Protein AF-A0A936EQ83-F1 (afdb_monomer_lite)

Sequence (218 aa):
MKHNQFFQFSLLLLFLVLSITVYSQKDSLPFTNTNFQVRLDTLKIQSIELGNIKKWYENSAMPWIASLIIAFLTVIINIIISRSTRKTSVRLVERQIESSIRTAGLQFNSTLNSNNRQEWINEVRHCTSELATQCQLLNGEFQEEIQSRENKMVLYEKVIFNRNKLLLLLNASIETHNNFLKSISALVMILDIHLLNSQNRIRDFDNIAFFRKIRRSY

pLDDT: mean 75.07, std 17.52, range [40.03, 96.88]

Radius of gyration: 46.19 Å; chains: 1; bounding box: 76×66×130 Å

Foldseek 3Di:
DVVVVVVVVVVVVVVVVVVVVVVVPPPDDDDDDDPPPDDDDDDDDDDDDDDDDPPPPPPPPPVVVVVVVVVVVVVVVVVVVSVVVVVVVVVVVVVVVVVVVVVVVVVVVVVVVVVVVVVLVVLLVVLVVLLVVLLVVLVVVLPDDDDDPVSNVVSLVSNVVSLVVLVVSADCVDPVSVVVNVVSVVSNVVSVVSVVVVVVVVPPDDPVVVVVVVVVVD

Secondary structure (DSSP, 8-state):
-HHHHHHHHHHHHHHHHHHHHHHHHTT----------------------------TTSSS--HHHHHHHHHHHHHHHHHHHHHHHHHHHHHHHHHHHHHHHHHHHHHHHHHHHHHHHHHHHHHHHHHHHHHHHHHHHHHHHHH-SS--HHHHHHHHHHHHHHHHHHHHHS-TTSHHHHHHHHHHHHHHHHHHHHHHHHHHTTTTS-HHHHHHHHTT--

Structure (mmCIF, N/CA/C/O backbone):
data_AF-A0A936EQ83-F1
#
_entry.id   AF-A0A936EQ83-F1
#
loop_
_atom_site.group_PDB
_atom_site.id
_atom_site.type_symbol
_atom_site.label_atom_id
_atom_site.label_alt_id
_atom_site.label_comp_id
_atom_site.label_asym_id
_atom_site.label_entity_id
_atom_site.label_seq_id
_atom_site.pdbx_PDB_ins_code
_atom_site.Cartn_x
_atom_site.Cartn_y
_atom_site.Cartn_z
_atom_site.occupancy
_atom_site.B_iso_or_equiv
_atom_site.auth_seq_id
_atom_site.auth_comp_id
_atom_site.auth_asym_id
_atom_site.auth_atom_id
_atom_site.pdbx_PDB_model_num
ATOM 1 N N . MET A 1 1 ? 26.293 5.968 -86.775 1.00 52.97 1 MET A N 1
ATOM 2 C CA . MET A 1 1 ? 25.435 5.038 -85.996 1.00 52.97 1 MET A CA 1
ATOM 3 C C . MET A 1 1 ? 25.921 4.756 -84.568 1.00 52.97 1 MET A C 1
ATOM 5 O O . MET A 1 1 ? 25.070 4.689 -83.694 1.00 52.97 1 MET A O 1
ATOM 9 N N . LYS A 1 2 ? 27.231 4.653 -84.273 1.00 54.59 2 LYS A N 1
ATOM 10 C CA . LYS A 1 2 ? 27.730 4.348 -82.908 1.00 54.59 2 LYS A CA 1
ATOM 11 C C . LYS A 1 2 ? 27.371 5.388 -81.822 1.00 54.59 2 LYS A C 1
ATOM 13 O O . LYS A 1 2 ? 27.150 5.011 -80.679 1.00 54.59 2 LYS A O 1
ATOM 18 N N . HIS A 1 3 ? 27.229 6.672 -82.172 1.00 58.91 3 HIS A N 1
ATOM 19 C CA . HIS A 1 3 ? 26.865 7.716 -81.198 1.00 58.91 3 HIS A CA 1
ATOM 20 C C . HIS A 1 3 ? 25.443 7.587 -80.629 1.00 58.91 3 HIS A C 1
ATOM 22 O O . HIS A 1 3 ? 25.227 7.922 -79.467 1.00 58.91 3 HIS A O 1
ATOM 28 N N . ASN A 1 4 ? 24.490 7.056 -81.403 1.00 65.81 4 ASN A N 1
ATOM 29 C CA . ASN A 1 4 ? 23.098 6.958 -80.956 1.00 65.81 4 ASN A CA 1
ATOM 30 C C . ASN A 1 4 ? 22.911 5.852 -79.903 1.00 65.81 4 ASN A C 1
ATOM 32 O O . ASN A 1 4 ? 22.134 6.006 -78.966 1.00 65.81 4 ASN A O 1
ATOM 36 N N . GLN A 1 5 ? 23.686 4.768 -80.011 1.00 70.56 5 GLN A N 1
ATOM 37 C CA . GLN A 1 5 ? 23.681 3.680 -79.029 1.00 70.56 5 GLN A CA 1
ATOM 38 C C . GLN A 1 5 ? 24.275 4.122 -77.686 1.00 70.56 5 GLN A C 1
ATOM 40 O O . GLN A 1 5 ? 23.745 3.767 -76.637 1.00 70.56 5 GLN A O 1
ATOM 45 N N . PHE A 1 6 ? 25.327 4.948 -77.704 1.00 75.88 6 PHE A N 1
ATOM 46 C CA . PHE A 1 6 ? 25.922 5.476 -76.473 1.00 75.88 6 PHE A CA 1
ATOM 47 C C . PHE A 1 6 ? 24.964 6.422 -75.733 1.00 75.88 6 PHE A C 1
ATOM 49 O O . PHE A 1 6 ? 24.828 6.338 -74.513 1.00 75.88 6 PHE A O 1
ATOM 56 N N . PHE A 1 7 ? 24.241 7.272 -76.471 1.00 78.12 7 PHE A N 1
ATOM 57 C CA . PHE A 1 7 ? 23.241 8.166 -75.887 1.00 78.12 7 PHE A CA 1
ATOM 58 C C . PHE A 1 7 ? 22.096 7.385 -75.229 1.00 78.12 7 PHE A C 1
ATOM 60 O O . PHE A 1 7 ? 21.781 7.632 -74.065 1.00 78.12 7 PHE A O 1
ATOM 67 N N . GLN A 1 8 ? 21.545 6.380 -75.920 1.00 80.81 8 GLN A N 1
ATOM 68 C CA . GLN A 1 8 ? 20.493 5.519 -75.368 1.00 80.81 8 GLN A CA 1
ATOM 69 C C . GLN A 1 8 ? 20.946 4.778 -74.102 1.00 80.81 8 GLN A C 1
ATOM 71 O O . GLN A 1 8 ? 20.195 4.716 -73.130 1.00 80.81 8 GLN A O 1
ATOM 76 N N . PHE A 1 9 ? 22.186 4.281 -74.074 1.00 82.12 9 PHE A N 1
ATOM 77 C CA . PHE A 1 9 ? 22.723 3.593 -72.899 1.00 82.12 9 PHE A CA 1
ATOM 78 C C . PHE A 1 9 ? 22.913 4.543 -71.707 1.00 82.12 9 PHE A C 1
ATOM 80 O O . PHE A 1 9 ? 22.567 4.196 -70.579 1.00 82.12 9 PHE A O 1
ATOM 87 N N . SER A 1 10 ? 23.399 5.765 -71.952 1.00 77.69 10 SER A N 1
ATOM 88 C CA . SER A 1 10 ? 23.565 6.786 -70.907 1.00 77.69 10 SER A CA 1
ATOM 89 C C . SER A 1 10 ? 22.231 7.230 -70.301 1.00 77.69 10 SER A C 1
ATOM 91 O O . SER A 1 10 ? 22.129 7.398 -69.086 1.00 77.69 10 SER A O 1
ATOM 93 N N . LEU A 1 11 ? 21.188 7.343 -71.130 1.00 85.56 11 LEU A N 1
ATOM 94 C CA . LEU A 1 11 ? 19.852 7.745 -70.700 1.00 85.56 11 LEU A CA 1
ATOM 95 C C . LEU A 1 11 ? 19.191 6.655 -69.848 1.00 85.56 11 LEU A C 1
ATOM 97 O O . LEU A 1 11 ? 18.577 6.959 -68.828 1.00 85.56 11 LEU A O 1
ATOM 101 N N . LEU A 1 12 ? 19.385 5.385 -70.216 1.00 87.00 12 LEU A N 1
ATOM 102 C CA . LEU A 1 12 ? 18.894 4.238 -69.452 1.00 87.00 12 LEU A CA 1
ATOM 103 C C . LEU A 1 12 ? 19.599 4.135 -68.091 1.00 87.00 12 LEU A C 1
ATOM 105 O O . LEU A 1 12 ? 18.944 3.939 -67.069 1.00 87.00 12 LEU A O 1
ATOM 109 N N . LEU A 1 13 ? 20.917 4.352 -68.056 1.00 83.31 13 LEU A N 1
ATOM 110 C CA . LEU A 1 13 ? 21.698 4.340 -66.817 1.00 83.31 13 LEU A CA 1
ATOM 111 C C . LEU A 1 13 ? 21.284 5.489 -65.884 1.00 83.31 13 LEU A C 1
ATOM 113 O O . LEU A 1 13 ? 21.110 5.275 -64.685 1.00 83.31 13 LEU A O 1
ATOM 117 N N . LEU A 1 14 ? 21.027 6.679 -66.431 1.00 82.62 14 LEU A N 1
ATOM 118 C CA . LEU A 1 14 ? 20.514 7.820 -65.670 1.00 82.62 14 LEU A CA 1
ATOM 119 C C . LEU A 1 14 ? 19.110 7.544 -65.107 1.00 82.62 14 LEU A C 1
ATOM 121 O O . LEU A 1 14 ? 18.844 7.859 -63.947 1.00 82.62 14 LEU A O 1
ATOM 125 N N . PHE A 1 15 ? 18.240 6.886 -65.878 1.00 85.25 15 PHE A N 1
ATOM 126 C CA . PHE A 1 15 ? 16.907 6.489 -65.419 1.00 85.25 15 PHE A CA 1
ATOM 127 C C . PHE A 1 15 ? 16.970 5.450 -64.292 1.00 85.25 15 PHE A C 1
ATOM 129 O O . PHE A 1 15 ? 16.209 5.530 -63.326 1.00 85.25 15 PHE A O 1
ATOM 136 N N . LEU A 1 16 ? 17.909 4.507 -64.380 1.00 82.12 16 LEU A N 1
ATOM 137 C CA . LEU A 1 16 ? 18.130 3.467 -63.376 1.00 82.12 16 LEU A CA 1
ATOM 138 C C . LEU A 1 16 ? 18.681 4.061 -62.069 1.00 82.12 16 LEU A C 1
ATOM 140 O O . LEU A 1 16 ? 18.209 3.726 -60.985 1.00 82.12 16 LEU A O 1
ATOM 144 N N . VAL A 1 17 ? 19.610 5.017 -62.158 1.00 79.44 17 VAL A N 1
ATOM 145 C CA . VAL A 1 17 ? 20.115 5.747 -60.983 1.00 79.44 17 VAL A CA 1
ATOM 146 C C . VAL A 1 17 ? 19.006 6.585 -60.341 1.00 79.44 17 VAL A C 1
ATOM 148 O O . VAL A 1 17 ? 18.829 6.522 -59.124 1.00 79.44 17 VAL A O 1
ATOM 151 N N . LEU A 1 18 ? 18.206 7.306 -61.137 1.00 75.31 18 LEU A N 1
ATOM 152 C CA . LEU A 1 18 ? 17.072 8.085 -60.628 1.00 75.31 18 LEU A CA 1
ATOM 153 C C . LEU A 1 18 ? 16.054 7.201 -59.903 1.00 75.31 18 LEU A C 1
ATOM 155 O O . LEU A 1 18 ? 15.639 7.531 -58.792 1.00 75.31 18 LEU A O 1
ATOM 159 N N . SER A 1 19 ? 15.697 6.051 -60.473 1.00 73.25 19 SER A N 1
ATOM 160 C CA . SER A 1 19 ? 14.722 5.145 -59.854 1.00 73.25 19 SER A CA 1
ATOM 161 C C . SER A 1 19 ? 15.235 4.524 -58.548 1.00 73.25 19 SER A C 1
ATOM 163 O O . SER A 1 19 ? 14.467 4.445 -57.589 1.00 73.25 19 SER A O 1
ATOM 165 N N . ILE A 1 20 ? 16.532 4.205 -58.435 1.00 73.06 20 ILE A N 1
ATOM 166 C CA . ILE A 1 20 ? 17.140 3.778 -57.159 1.00 73.06 20 ILE A CA 1
ATOM 167 C C . ILE A 1 20 ? 17.095 4.907 -56.116 1.00 73.06 20 ILE A C 1
ATOM 169 O O . ILE A 1 20 ? 16.760 4.658 -54.956 1.00 73.06 20 ILE A O 1
ATOM 173 N N . THR A 1 21 ? 17.384 6.156 -56.504 1.00 69.19 21 THR A N 1
ATOM 174 C CA . THR A 1 21 ? 17.352 7.292 -55.561 1.00 69.19 21 THR A CA 1
ATOM 175 C C . THR A 1 21 ? 15.943 7.626 -55.069 1.00 69.19 21 THR A C 1
ATOM 177 O O . THR A 1 21 ? 15.768 7.864 -53.875 1.00 69.19 21 THR A O 1
ATOM 180 N N . VAL A 1 22 ? 14.930 7.568 -55.942 1.00 67.81 22 VAL A N 1
ATOM 181 C CA . VAL A 1 22 ? 13.522 7.799 -55.569 1.00 67.81 22 VAL A CA 1
ATOM 182 C C . VAL A 1 22 ? 13.015 6.690 -54.649 1.00 67.81 22 VAL A C 1
ATOM 184 O O . VAL A 1 22 ? 12.358 6.974 -53.649 1.00 67.81 22 VAL A O 1
ATOM 187 N N . TYR A 1 23 ? 13.370 5.430 -54.923 1.00 64.00 23 TYR A N 1
ATOM 188 C CA . TYR A 1 23 ? 13.003 4.317 -54.044 1.00 64.00 23 TYR A CA 1
ATOM 189 C C . TYR A 1 23 ? 13.652 4.449 -52.657 1.00 64.00 23 TYR A C 1
ATOM 191 O O . TYR A 1 23 ? 13.019 4.159 -51.647 1.00 64.00 23 TYR A O 1
ATOM 199 N N . SER A 1 24 ? 14.881 4.973 -52.589 1.00 56.06 24 SER A N 1
ATOM 200 C CA . SER A 1 24 ? 15.587 5.196 -51.323 1.00 56.06 24 SER A CA 1
ATOM 201 C C . SER A 1 24 ? 15.056 6.380 -50.499 1.00 56.06 24 SER A C 1
ATOM 203 O O . SER A 1 24 ? 15.363 6.452 -49.311 1.00 56.06 24 SER A O 1
ATOM 205 N N . GLN A 1 25 ? 14.288 7.305 -51.089 1.00 54.94 25 GLN A N 1
ATOM 206 C CA . GLN A 1 25 ? 13.680 8.442 -50.378 1.00 54.94 25 GLN A CA 1
ATOM 207 C C . GLN A 1 25 ? 12.292 8.136 -49.800 1.00 54.94 25 GLN A C 1
ATOM 209 O O . GLN A 1 25 ? 11.809 8.885 -48.955 1.00 54.94 25 GLN A O 1
ATOM 214 N N . LYS A 1 26 ? 11.650 7.031 -50.199 1.00 50.53 26 LYS A N 1
ATOM 215 C CA . LYS A 1 26 ? 10.291 6.690 -49.747 1.00 50.53 26 LYS A CA 1
ATOM 216 C C . LYS A 1 26 ? 10.205 6.314 -48.254 1.00 50.53 26 LYS A C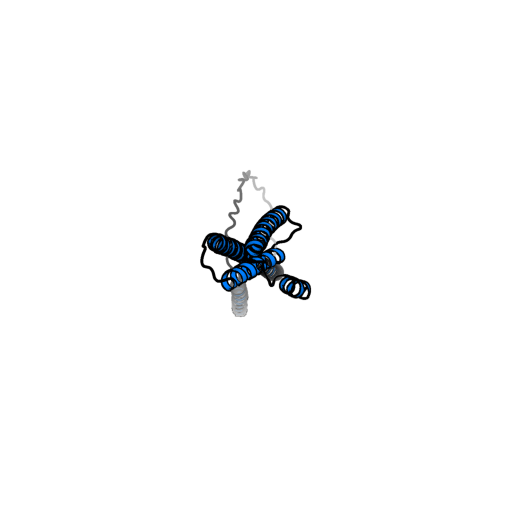 1
ATOM 218 O O . LYS A 1 26 ? 9.112 6.321 -47.700 1.00 50.53 26 LYS A O 1
ATOM 223 N N . ASP A 1 27 ? 11.346 6.081 -47.600 1.00 48.09 27 ASP A N 1
ATOM 224 C CA . ASP A 1 27 ? 11.432 5.684 -46.186 1.00 48.09 27 ASP A CA 1
ATOM 225 C C . ASP A 1 27 ? 11.760 6.836 -45.210 1.00 48.09 27 ASP A C 1
ATOM 227 O O . ASP A 1 27 ? 11.952 6.598 -44.014 1.00 48.09 27 ASP A O 1
ATOM 231 N N . SER A 1 28 ? 11.820 8.100 -45.654 1.00 47.66 28 SER A N 1
ATOM 232 C CA . SER A 1 28 ? 11.957 9.223 -44.714 1.00 47.66 28 SER A CA 1
ATOM 233 C C . SER A 1 28 ? 10.601 9.605 -44.106 1.00 47.66 28 SER A C 1
ATOM 235 O O . SER A 1 28 ? 9.784 10.274 -44.737 1.00 47.66 28 SER A O 1
ATOM 237 N N . LEU A 1 29 ? 10.389 9.172 -42.862 1.00 49.78 29 LEU A N 1
ATOM 238 C CA . LEU A 1 29 ? 9.328 9.610 -41.946 1.00 49.78 29 LEU A CA 1
ATOM 239 C C . LEU A 1 29 ? 9.329 11.145 -41.729 1.00 49.78 29 LEU A C 1
ATOM 241 O O . LEU A 1 29 ? 10.345 11.797 -41.983 1.00 49.78 29 LEU A O 1
ATOM 245 N N . PRO A 1 30 ? 8.198 11.738 -41.286 1.00 49.19 30 PRO A N 1
ATOM 246 C CA . PRO A 1 30 ? 7.908 13.158 -41.466 1.00 49.19 30 PRO A CA 1
ATOM 247 C C . PRO A 1 30 ? 8.876 14.075 -40.716 1.00 49.19 30 PRO A C 1
ATOM 249 O O . PRO A 1 30 ? 9.191 13.877 -39.543 1.00 49.19 30 PRO A O 1
ATOM 252 N N . PHE A 1 31 ? 9.294 15.122 -41.422 1.00 41.56 31 PHE A N 1
ATOM 253 C CA . PHE A 1 31 ? 10.077 16.235 -40.908 1.00 41.56 31 PHE A CA 1
ATOM 254 C C . PHE A 1 31 ? 9.250 16.990 -39.855 1.00 41.56 31 PHE A C 1
ATOM 256 O O . PHE A 1 31 ? 8.225 17.596 -40.170 1.00 41.56 31 PHE A O 1
ATOM 263 N N . THR A 1 32 ? 9.670 16.953 -38.593 1.00 44.44 32 THR A N 1
ATOM 264 C CA . THR A 1 32 ? 9.166 17.870 -37.570 1.00 44.44 32 THR A CA 1
ATOM 265 C C . THR A 1 32 ? 9.740 19.258 -37.844 1.00 44.44 32 THR A C 1
ATOM 267 O O . THR A 1 32 ? 10.953 19.450 -37.833 1.00 44.44 32 THR A O 1
ATOM 270 N N . ASN A 1 33 ? 8.855 20.223 -38.111 1.00 46.47 33 ASN A N 1
ATOM 271 C CA . ASN A 1 33 ? 9.183 21.637 -38.284 1.00 46.47 33 ASN A CA 1
ATOM 272 C C . ASN A 1 33 ? 9.941 22.170 -37.061 1.00 46.47 33 ASN A C 1
ATOM 274 O O . ASN A 1 33 ? 9.338 22.562 -36.062 1.00 46.47 33 ASN A O 1
ATOM 278 N N . THR A 1 34 ? 11.264 22.238 -37.150 1.00 44.59 34 THR A N 1
ATOM 279 C CA . THR A 1 34 ? 12.050 23.161 -36.342 1.00 44.59 34 THR A CA 1
ATOM 280 C C . THR A 1 34 ? 12.244 24.423 -37.170 1.00 44.59 34 THR A C 1
ATOM 282 O O . THR A 1 34 ? 12.890 24.424 -38.216 1.00 44.59 34 THR A O 1
ATOM 285 N N . ASN A 1 35 ? 11.615 25.509 -36.720 1.00 43.38 35 ASN A N 1
ATOM 286 C CA . ASN A 1 35 ? 11.804 26.846 -37.267 1.00 43.38 35 ASN A CA 1
ATOM 287 C C . ASN A 1 35 ? 13.273 27.254 -37.094 1.00 43.38 35 ASN A C 1
ATOM 289 O O . ASN A 1 35 ? 13.660 27.805 -36.065 1.00 43.38 35 ASN A O 1
ATOM 293 N N . PHE A 1 36 ? 14.100 26.969 -38.096 1.00 41.72 36 PHE A N 1
ATOM 294 C CA . PHE A 1 36 ? 15.462 27.474 -38.183 1.00 41.72 36 PHE A CA 1
ATOM 295 C C . PHE A 1 36 ? 15.407 28.861 -38.833 1.00 41.72 36 PHE A C 1
ATOM 297 O O . PHE A 1 36 ? 15.396 28.998 -40.055 1.00 41.72 36 PHE A O 1
ATOM 304 N N . GLN A 1 37 ? 15.307 29.908 -38.010 1.00 40.78 37 GLN A N 1
ATOM 305 C CA . GLN A 1 37 ? 15.485 31.285 -38.470 1.00 40.78 37 GLN A CA 1
ATOM 306 C C . GLN A 1 37 ? 16.966 31.512 -38.794 1.00 40.78 37 GLN A C 1
ATOM 308 O O . GLN A 1 37 ? 17.771 31.837 -37.924 1.00 40.78 37 GLN A O 1
ATOM 313 N N . VAL A 1 38 ? 17.328 31.337 -40.066 1.00 43.06 38 VAL A N 1
ATOM 314 C CA . VAL A 1 38 ? 18.609 31.811 -40.600 1.00 43.06 38 VAL A CA 1
ATOM 315 C C . VAL A 1 38 ? 18.548 33.332 -40.674 1.00 43.06 38 VAL A C 1
ATOM 317 O O . VAL A 1 38 ? 17.810 33.899 -41.478 1.00 43.06 38 VAL A O 1
ATOM 320 N N . ARG A 1 39 ? 19.333 34.005 -39.834 1.00 42.41 39 ARG A N 1
ATOM 321 C CA . ARG A 1 39 ? 19.596 35.440 -39.952 1.00 42.41 39 ARG A CA 1
ATOM 322 C C . ARG A 1 39 ? 20.498 35.651 -41.174 1.00 42.41 39 ARG A C 1
ATOM 324 O O . ARG A 1 39 ? 21.684 35.341 -41.132 1.00 42.41 39 ARG A O 1
ATOM 331 N N . LEU A 1 40 ? 19.917 36.104 -42.282 1.00 42.41 40 LEU A N 1
ATOM 332 C CA . LEU A 1 40 ? 20.653 36.519 -43.477 1.00 42.41 40 LEU A CA 1
ATOM 333 C C . LEU A 1 40 ? 21.255 37.907 -43.231 1.00 42.41 40 LEU A C 1
ATOM 335 O O . LEU A 1 40 ? 20.600 38.920 -43.469 1.00 42.41 40 LEU A O 1
ATOM 339 N N . ASP A 1 41 ? 22.499 37.952 -42.759 1.00 40.03 41 ASP A N 1
ATOM 340 C CA . ASP A 1 41 ? 23.300 39.172 -42.838 1.00 40.03 41 ASP A CA 1
ATOM 341 C C . ASP A 1 41 ? 23.709 39.388 -44.302 1.00 40.03 41 ASP A C 1
ATOM 343 O O . ASP A 1 41 ? 24.459 38.617 -44.904 1.00 40.03 41 ASP A O 1
ATOM 347 N N . THR A 1 42 ? 23.160 40.437 -44.907 1.00 48.38 42 THR A N 1
ATOM 348 C CA . THR A 1 42 ? 23.449 40.856 -46.278 1.00 48.38 42 THR A CA 1
ATOM 349 C C . THR A 1 42 ? 24.880 41.390 -46.380 1.00 48.38 42 THR A C 1
ATOM 351 O O . THR A 1 42 ? 25.147 42.545 -46.043 1.00 48.38 42 THR A O 1
ATOM 354 N N . LEU A 1 43 ? 25.800 40.563 -46.879 1.00 42.84 43 LEU A N 1
ATOM 355 C CA . LEU A 1 43 ? 27.117 40.994 -47.352 1.00 42.84 43 LEU A CA 1
ATOM 356 C C . LEU A 1 43 ? 26.950 41.940 -48.555 1.00 42.84 43 LEU A C 1
ATOM 358 O O . LEU A 1 43 ? 26.508 41.530 -49.628 1.00 42.84 43 LEU A O 1
ATOM 362 N N . LYS A 1 44 ? 27.319 43.215 -48.381 1.00 42.25 44 LYS A N 1
ATOM 363 C CA . LYS A 1 44 ? 27.487 44.169 -49.487 1.00 42.25 44 LYS A CA 1
ATOM 364 C C . LYS A 1 44 ? 28.694 43.748 -50.328 1.00 42.25 44 LYS A C 1
ATOM 366 O O . LYS A 1 44 ? 29.828 43.827 -49.867 1.00 42.25 44 LYS A O 1
ATOM 371 N N . ILE A 1 45 ? 28.442 43.324 -51.562 1.00 44.16 45 ILE A N 1
ATOM 372 C CA . ILE A 1 45 ? 29.477 43.022 -52.553 1.00 44.16 45 ILE A CA 1
ATOM 373 C C . ILE A 1 45 ? 29.959 44.349 -53.157 1.00 44.16 45 ILE A C 1
ATOM 375 O O . ILE A 1 45 ? 29.193 45.052 -53.812 1.00 44.16 45 ILE A O 1
ATOM 379 N N . GLN A 1 46 ? 31.224 44.697 -52.917 1.00 43.38 46 GLN A N 1
ATOM 380 C CA . GLN A 1 46 ? 31.940 45.733 -53.663 1.00 43.38 46 GLN A CA 1
ATOM 381 C C . GLN A 1 46 ? 32.261 45.188 -55.062 1.00 43.38 46 GLN A C 1
ATOM 383 O O . GLN A 1 46 ? 32.818 44.099 -55.195 1.00 43.38 46 GLN A O 1
ATOM 388 N N . SER A 1 47 ? 31.898 45.931 -56.106 1.00 44.09 47 SER A N 1
ATOM 389 C CA . SER A 1 47 ? 32.225 45.600 -57.493 1.00 44.09 47 SER A CA 1
ATOM 390 C C . SER A 1 47 ? 33.726 45.779 -57.732 1.00 44.09 47 SER A C 1
ATOM 392 O O . SER A 1 47 ? 34.208 46.903 -57.847 1.00 44.09 47 SER A O 1
ATOM 394 N N . ILE A 1 48 ? 34.459 44.671 -57.789 1.00 46.28 48 ILE A N 1
ATOM 395 C CA . ILE A 1 48 ? 35.854 44.639 -58.233 1.00 46.28 48 ILE A CA 1
ATOM 396 C C . ILE A 1 48 ? 35.842 44.578 -59.765 1.00 46.28 48 ILE A C 1
ATOM 398 O O . ILE A 1 48 ? 35.231 43.680 -60.344 1.00 46.28 48 ILE A O 1
ATOM 402 N N . GLU A 1 49 ? 36.493 45.539 -60.419 1.00 51.59 49 GLU A N 1
ATOM 403 C CA . GLU A 1 49 ? 36.695 45.550 -61.869 1.00 51.59 49 GLU A CA 1
ATOM 404 C C . GLU A 1 49 ? 37.525 44.328 -62.297 1.00 51.59 49 GLU A C 1
ATOM 406 O O . GLU A 1 49 ? 38.655 44.125 -61.846 1.00 51.59 49 GLU A O 1
ATOM 411 N N . LEU A 1 50 ? 36.955 43.483 -63.163 1.00 50.59 50 LEU A N 1
ATOM 412 C CA . LEU A 1 50 ? 37.650 42.331 -63.732 1.00 50.59 50 LEU A CA 1
ATOM 413 C C . LEU A 1 50 ? 38.666 42.800 -64.783 1.00 50.59 50 LEU A C 1
ATOM 415 O O . LEU A 1 50 ? 38.338 42.956 -65.959 1.00 50.59 50 LEU A O 1
ATOM 419 N N . GLY A 1 51 ? 39.929 42.939 -64.381 1.00 49.06 51 GLY A N 1
ATOM 420 C CA . GLY A 1 51 ? 41.046 42.765 -65.309 1.00 49.06 51 GLY A CA 1
ATOM 421 C C . GLY A 1 51 ? 41.012 41.345 -65.887 1.00 49.06 51 GLY A C 1
ATOM 422 O O . GLY A 1 51 ? 40.664 40.410 -65.174 1.00 49.06 51 GLY A O 1
ATOM 423 N N . ASN A 1 52 ? 41.326 41.185 -67.176 1.00 53.66 52 ASN A N 1
ATOM 424 C CA . ASN A 1 52 ? 41.270 39.926 -67.934 1.00 53.66 52 ASN A CA 1
ATOM 425 C C . ASN A 1 52 ? 41.956 38.741 -67.218 1.00 53.66 52 ASN A C 1
ATOM 427 O O . ASN A 1 52 ? 43.131 38.446 -67.443 1.00 53.66 52 ASN A O 1
ATOM 431 N N . ILE A 1 53 ? 41.204 38.010 -66.392 1.00 55.78 53 ILE A N 1
ATOM 432 C CA . ILE A 1 53 ? 41.622 36.720 -65.849 1.00 55.78 53 ILE A CA 1
ATOM 433 C C . ILE A 1 53 ? 41.380 35.694 -66.951 1.00 55.78 53 ILE A C 1
ATOM 435 O O . ILE A 1 53 ? 40.237 35.373 -67.285 1.00 55.78 53 ILE A O 1
ATOM 439 N N . LYS A 1 54 ? 42.473 35.191 -67.526 1.00 54.22 54 LYS A N 1
ATOM 440 C CA . LYS A 1 54 ? 42.467 34.083 -68.482 1.00 54.22 54 LYS A CA 1
ATOM 441 C C . LYS A 1 54 ? 41.673 32.921 -67.879 1.00 54.22 54 LYS A C 1
ATOM 443 O O . LYS A 1 54 ? 42.067 32.336 -66.870 1.00 54.22 54 LYS A O 1
ATOM 448 N N . LYS A 1 55 ? 40.514 32.639 -68.470 1.00 55.56 55 LYS A N 1
ATOM 449 C CA . LYS A 1 55 ? 39.552 31.642 -68.004 1.00 55.56 55 LYS A CA 1
ATOM 450 C C . LYS A 1 55 ? 40.204 30.260 -68.059 1.00 55.56 55 LYS A C 1
ATOM 452 O O . LYS A 1 55 ? 40.462 29.733 -69.134 1.00 55.56 55 LYS A O 1
ATOM 457 N N . TRP A 1 56 ? 40.464 29.661 -66.896 1.00 53.00 56 TRP A N 1
ATOM 458 C CA . TRP A 1 56 ? 41.129 28.352 -66.759 1.00 53.00 56 TRP A CA 1
ATOM 459 C C . TRP A 1 56 ? 40.430 27.201 -67.519 1.00 53.00 56 TRP A C 1
ATOM 461 O O . TRP A 1 56 ? 41.033 26.163 -67.764 1.00 53.00 56 TRP A O 1
ATOM 471 N N . TYR A 1 57 ? 39.186 27.397 -67.960 1.00 58.41 57 TYR A N 1
ATOM 472 C CA . TYR A 1 57 ? 38.408 26.421 -68.722 1.00 58.41 57 TYR A CA 1
ATOM 473 C C . TYR A 1 57 ? 38.597 26.469 -70.251 1.00 58.41 57 TYR A C 1
ATOM 475 O O . TYR A 1 57 ? 38.058 25.603 -70.935 1.00 58.41 57 TYR A O 1
ATOM 483 N N . GLU A 1 58 ? 39.343 27.431 -70.812 1.00 54.22 58 GLU A N 1
ATOM 484 C CA . GLU A 1 58 ? 39.533 27.541 -72.275 1.00 54.22 58 GLU A CA 1
ATOM 485 C C . GLU A 1 58 ? 40.549 26.546 -72.865 1.00 54.22 58 GLU A C 1
ATOM 487 O O . GLU A 1 58 ? 40.543 26.322 -74.071 1.00 54.22 58 GLU A O 1
ATOM 492 N N . ASN A 1 59 ? 41.369 25.880 -72.043 1.00 55.84 59 ASN A N 1
ATOM 493 C CA . ASN A 1 59 ? 42.341 24.890 -72.513 1.00 55.84 59 ASN A CA 1
ATOM 494 C C . ASN A 1 59 ? 41.994 23.483 -72.004 1.00 55.84 59 ASN A C 1
ATOM 496 O O . ASN A 1 59 ? 42.368 23.109 -70.898 1.00 55.84 59 ASN A O 1
ATOM 500 N N . SER A 1 60 ? 41.295 22.704 -72.835 1.00 58.19 60 SER A N 1
ATOM 501 C CA . SER A 1 60 ? 41.238 21.226 -72.845 1.00 58.19 60 SER A CA 1
ATOM 502 C C . SER A 1 60 ? 41.072 20.473 -71.512 1.00 58.19 60 SER A C 1
ATOM 504 O O . SER A 1 60 ? 41.450 19.307 -71.418 1.00 58.19 60 SER A O 1
ATOM 506 N N . ALA A 1 61 ? 40.452 21.068 -70.495 1.00 60.25 61 ALA A N 1
ATOM 507 C CA . ALA A 1 61 ? 39.977 20.341 -69.324 1.00 60.25 61 ALA A CA 1
ATOM 508 C C . ALA A 1 61 ? 38.495 20.021 -69.534 1.00 60.25 61 ALA A C 1
ATOM 510 O O . ALA A 1 61 ? 37.641 20.885 -69.377 1.00 60.25 61 ALA A O 1
ATOM 511 N N . MET A 1 62 ? 38.198 18.789 -69.951 1.00 70.69 62 MET A N 1
ATOM 512 C CA . MET A 1 62 ? 36.844 18.285 -70.204 1.00 70.69 62 MET A CA 1
ATOM 513 C C . MET A 1 62 ? 35.932 18.473 -68.965 1.00 70.69 62 MET A C 1
ATOM 515 O O . MET A 1 62 ? 35.981 17.651 -68.046 1.00 70.69 62 MET A O 1
ATOM 519 N N . PRO A 1 63 ? 35.064 19.507 -68.916 1.00 73.00 63 PRO A N 1
ATOM 520 C CA . PRO A 1 63 ? 34.327 19.881 -67.700 1.00 73.00 63 PRO A CA 1
ATOM 521 C C . PRO A 1 63 ? 33.300 18.818 -67.294 1.00 73.00 63 PRO A C 1
ATOM 523 O O . PRO A 1 63 ? 32.968 18.655 -66.120 1.00 73.00 63 PRO A O 1
ATOM 526 N N . TRP A 1 64 ? 32.837 18.045 -68.278 1.00 79.62 64 TRP A N 1
ATOM 527 C CA . TRP A 1 64 ? 31.923 16.929 -68.083 1.00 79.62 64 TRP A CA 1
ATOM 528 C C . TRP A 1 64 ? 32.534 15.821 -67.207 1.00 79.62 64 TRP A C 1
ATOM 530 O O . TRP A 1 64 ? 31.818 15.220 -66.407 1.00 79.62 64 TRP A O 1
ATOM 540 N N . ILE A 1 65 ? 33.857 15.605 -67.261 1.00 80.94 65 ILE A N 1
ATOM 541 C CA . ILE A 1 65 ? 34.548 14.619 -66.412 1.00 80.94 65 ILE A CA 1
ATOM 542 C C . ILE A 1 65 ? 34.525 15.073 -64.952 1.00 80.94 65 ILE A C 1
ATOM 544 O O . ILE A 1 65 ? 34.187 14.288 -64.069 1.00 80.94 65 ILE A O 1
ATOM 548 N N . ALA A 1 66 ? 34.815 16.353 -64.697 1.00 79.94 66 ALA A N 1
ATOM 549 C CA . ALA A 1 66 ? 34.760 16.916 -63.351 1.00 79.94 66 ALA A CA 1
ATOM 550 C C . ALA A 1 66 ? 33.346 16.808 -62.754 1.00 79.94 66 ALA A C 1
ATOM 552 O O . ALA A 1 66 ? 33.197 16.382 -61.610 1.00 79.94 66 ALA A O 1
ATOM 553 N N . SER A 1 67 ? 32.298 17.093 -63.542 1.00 82.88 67 SER A N 1
ATOM 554 C CA . SER A 1 67 ? 30.909 16.919 -63.088 1.00 82.88 67 SER A CA 1
ATOM 555 C C . SER A 1 67 ? 30.550 15.462 -62.774 1.00 82.88 67 SER A C 1
ATOM 557 O O . SER A 1 67 ? 29.825 15.206 -61.816 1.00 82.88 67 SER A O 1
ATOM 559 N N . LEU A 1 68 ? 31.099 14.501 -63.525 1.00 82.06 68 LEU A N 1
ATOM 560 C CA . LEU A 1 68 ? 30.844 13.074 -63.325 1.00 82.06 68 LEU A CA 1
ATOM 561 C C . LEU A 1 68 ? 31.534 12.561 -62.055 1.00 82.06 68 LEU A C 1
ATOM 563 O O . LEU A 1 68 ? 30.925 11.830 -61.277 1.00 82.06 68 LEU A O 1
ATOM 567 N N . ILE A 1 69 ? 32.766 13.010 -61.800 1.00 84.25 69 ILE A N 1
ATOM 568 C CA . ILE A 1 69 ? 33.491 12.719 -60.556 1.00 84.25 69 ILE A CA 1
ATOM 569 C C . ILE A 1 69 ? 32.733 13.288 -59.355 1.00 84.25 69 ILE A C 1
ATOM 571 O O . ILE A 1 69 ? 32.525 12.568 -58.380 1.00 84.25 69 ILE A O 1
ATOM 575 N N . ILE A 1 70 ? 32.276 14.543 -59.431 1.00 84.50 70 ILE A N 1
ATOM 576 C CA . ILE A 1 70 ? 31.498 15.178 -58.357 1.00 84.50 70 ILE A CA 1
ATOM 577 C C . ILE A 1 70 ? 30.196 14.408 -58.109 1.00 84.50 70 ILE A C 1
ATOM 579 O O . ILE A 1 70 ? 29.914 14.063 -56.964 1.00 84.50 70 ILE A O 1
ATOM 583 N N . ALA A 1 71 ? 29.443 14.066 -59.160 1.00 82.50 71 ALA A N 1
ATOM 584 C CA . ALA A 1 71 ? 28.201 13.302 -59.038 1.00 82.50 71 ALA A CA 1
ATOM 585 C C . ALA A 1 71 ? 28.426 11.931 -58.379 1.00 82.50 71 ALA A C 1
ATOM 587 O O . ALA A 1 71 ? 27.674 11.534 -57.488 1.00 82.50 71 ALA A O 1
ATOM 588 N N . PHE A 1 72 ? 29.492 11.227 -58.766 1.00 86.75 72 PHE A N 1
ATOM 589 C CA . PHE A 1 72 ? 29.856 9.947 -58.162 1.00 86.75 72 PHE A CA 1
ATOM 590 C C . PHE A 1 72 ? 30.233 10.097 -56.681 1.00 86.75 72 PHE A C 1
ATOM 592 O O . PHE A 1 72 ? 29.780 9.317 -55.840 1.00 86.75 72 PHE A O 1
ATOM 599 N N . LEU A 1 73 ? 30.992 11.144 -56.339 1.00 88.00 73 LEU A N 1
ATOM 600 C CA . LEU A 1 73 ? 31.355 11.454 -54.957 1.00 88.00 73 LEU A CA 1
ATOM 601 C C . LEU A 1 73 ? 30.114 11.736 -54.098 1.00 88.00 73 LEU A C 1
ATOM 603 O O . LEU A 1 73 ? 30.008 11.230 -52.982 1.00 88.00 73 LEU A O 1
ATOM 607 N N . THR A 1 74 ? 29.147 12.492 -54.627 1.00 90.62 74 THR A N 1
ATOM 608 C CA . THR A 1 74 ? 27.880 12.794 -53.944 1.00 90.62 74 THR A CA 1
ATOM 609 C C . THR A 1 74 ? 27.080 11.526 -53.652 1.00 90.62 74 THR A C 1
ATOM 611 O O . THR A 1 74 ? 26.571 11.371 -52.543 1.00 90.62 74 THR A O 1
ATOM 614 N N . VAL A 1 75 ? 27.004 10.587 -54.602 1.00 90.56 75 VAL A N 1
ATOM 615 C CA . VAL A 1 75 ? 26.325 9.296 -54.389 1.00 90.56 75 VAL A CA 1
ATOM 616 C C . VAL A 1 75 ? 27.003 8.503 -53.271 1.00 90.56 75 VAL A C 1
ATOM 618 O O . VAL A 1 75 ? 26.319 8.014 -52.370 1.00 90.56 75 VAL A O 1
ATOM 621 N N . ILE A 1 76 ? 28.338 8.419 -53.273 1.00 88.12 76 ILE A N 1
ATOM 622 C CA . ILE A 1 76 ? 29.092 7.712 -52.225 1.00 88.12 76 ILE A CA 1
ATOM 623 C C . ILE A 1 76 ? 28.847 8.342 -50.851 1.00 88.12 76 ILE A C 1
ATOM 625 O O . ILE A 1 76 ? 28.531 7.630 -49.895 1.00 88.12 76 ILE A O 1
ATOM 629 N N . ILE A 1 77 ? 28.956 9.668 -50.749 1.00 89.44 77 ILE A N 1
ATOM 630 C CA . ILE A 1 77 ? 28.747 10.396 -49.492 1.00 89.44 77 ILE A CA 1
ATOM 631 C C . ILE A 1 77 ? 27.319 10.177 -48.978 1.00 89.44 77 ILE A C 1
ATOM 633 O O . ILE A 1 77 ? 27.138 9.855 -47.804 1.00 89.44 77 ILE A O 1
ATOM 637 N N . ASN A 1 78 ? 26.311 10.252 -49.850 1.00 90.12 78 ASN A N 1
ATOM 638 C CA . ASN A 1 78 ? 24.916 10.017 -49.473 1.00 90.12 78 ASN A CA 1
ATOM 639 C C . ASN A 1 78 ? 24.677 8.591 -48.962 1.00 90.12 78 ASN A C 1
ATOM 641 O O . ASN A 1 78 ? 23.955 8.409 -47.981 1.00 90.12 78 ASN A O 1
ATOM 645 N N . ILE A 1 79 ? 25.313 7.581 -49.565 1.00 88.31 79 ILE A N 1
ATOM 646 C CA . ILE A 1 79 ? 25.235 6.193 -49.081 1.00 88.31 79 ILE A CA 1
ATOM 647 C C . ILE A 1 79 ? 25.854 6.072 -47.682 1.00 88.31 79 ILE A C 1
ATOM 649 O O . ILE A 1 79 ? 25.283 5.409 -46.811 1.00 88.31 79 ILE A O 1
ATOM 653 N N . ILE A 1 80 ? 27.003 6.709 -47.439 1.00 90.06 80 ILE A N 1
ATOM 654 C CA . ILE A 1 80 ? 27.669 6.684 -46.1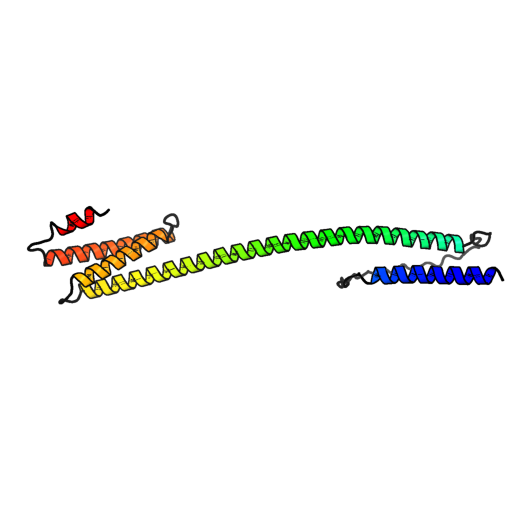27 1.00 90.06 80 ILE A CA 1
ATOM 655 C C . ILE A 1 80 ? 26.798 7.371 -45.069 1.00 90.06 80 ILE A C 1
ATOM 657 O O . ILE A 1 80 ? 26.573 6.798 -43.999 1.00 90.06 80 ILE A O 1
ATOM 661 N N . ILE A 1 81 ? 26.262 8.556 -45.378 1.00 86.81 81 ILE A N 1
ATOM 662 C CA . ILE A 1 81 ? 25.370 9.300 -44.481 1.00 86.81 81 ILE A CA 1
ATOM 663 C C . ILE A 1 81 ? 24.116 8.474 -44.186 1.00 86.81 81 ILE A C 1
ATOM 665 O O . ILE A 1 81 ? 23.800 8.278 -43.018 1.00 86.81 81 ILE A O 1
ATOM 669 N N . SER A 1 82 ? 23.466 7.909 -45.207 1.00 85.88 82 SER A N 1
ATOM 670 C CA . SER A 1 82 ? 22.268 7.068 -45.061 1.00 85.88 82 SER A CA 1
ATOM 671 C C . SER A 1 82 ? 22.506 5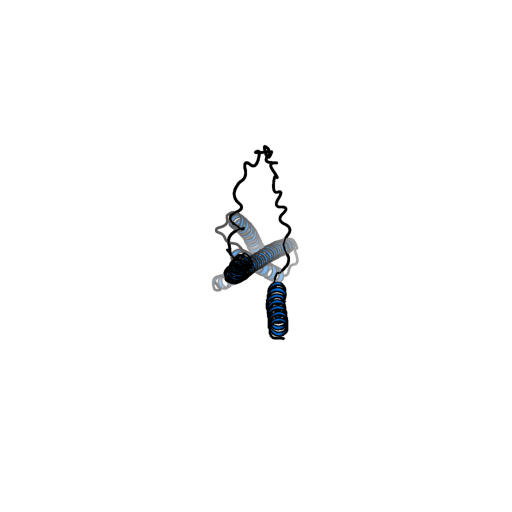.850 -44.160 1.00 85.88 82 SER A C 1
ATOM 673 O O . SER A 1 82 ? 21.697 5.518 -43.290 1.00 85.88 82 SER A O 1
ATOM 675 N N . ARG A 1 83 ? 23.662 5.188 -44.297 1.00 86.31 83 ARG A N 1
ATOM 676 C CA . ARG A 1 83 ? 24.025 4.068 -43.414 1.00 86.31 83 ARG A CA 1
ATOM 677 C C . ARG A 1 83 ? 24.256 4.521 -41.975 1.00 86.31 83 ARG A C 1
ATOM 679 O O . ARG A 1 83 ? 23.890 3.795 -41.051 1.00 86.31 83 ARG A O 1
ATOM 686 N N . SER A 1 84 ? 24.869 5.687 -41.781 1.00 86.19 84 SER A N 1
ATOM 687 C CA . SER A 1 84 ? 25.096 6.263 -40.453 1.00 86.19 84 SER A CA 1
ATOM 688 C C . SER A 1 84 ? 23.778 6.657 -39.781 1.00 86.19 84 SER A C 1
ATOM 690 O O . SER A 1 84 ? 23.528 6.247 -38.646 1.00 86.19 84 SER A O 1
ATOM 692 N N . THR A 1 85 ? 22.890 7.350 -40.501 1.00 82.00 85 THR A N 1
ATOM 693 C CA . THR A 1 85 ? 21.578 7.777 -39.991 1.00 82.00 85 THR A CA 1
ATOM 694 C C . THR A 1 85 ? 20.685 6.591 -39.662 1.00 82.00 85 THR A C 1
ATOM 696 O O . THR A 1 85 ? 20.068 6.568 -38.604 1.00 82.00 85 THR A O 1
ATOM 699 N N . ARG A 1 86 ? 20.681 5.535 -40.484 1.00 83.94 86 ARG A N 1
ATOM 700 C CA . ARG A 1 86 ? 19.924 4.316 -40.164 1.00 83.94 86 ARG A CA 1
ATOM 701 C C . ARG A 1 86 ? 20.384 3.686 -38.847 1.00 83.94 86 ARG A C 1
ATOM 703 O O . ARG A 1 86 ? 19.551 3.277 -38.043 1.00 83.94 86 ARG A O 1
ATOM 710 N N . LYS A 1 87 ? 21.697 3.631 -38.595 1.00 85.19 87 LYS A N 1
ATOM 711 C CA . LYS A 1 87 ? 22.239 3.095 -37.334 1.00 85.19 87 LYS A CA 1
ATOM 712 C C . LYS A 1 87 ? 21.863 3.957 -36.129 1.00 85.19 87 LYS A C 1
ATOM 714 O O . LYS A 1 87 ? 21.556 3.406 -35.075 1.00 85.19 87 LYS A O 1
ATOM 719 N N . THR A 1 88 ? 21.899 5.283 -36.254 1.00 86.31 88 THR A N 1
ATOM 720 C CA . THR A 1 88 ? 21.514 6.174 -35.150 1.00 86.31 88 THR A CA 1
ATOM 721 C C . THR A 1 88 ? 20.015 6.126 -34.883 1.00 86.31 88 THR A C 1
ATOM 723 O O . THR A 1 88 ? 19.630 6.066 -33.718 1.00 86.31 88 THR A O 1
ATOM 726 N N . SER A 1 89 ? 19.178 6.058 -35.921 1.00 85.00 89 SER A N 1
ATOM 727 C CA . SER A 1 89 ? 17.726 5.899 -35.787 1.00 85.00 89 SER A CA 1
ATOM 728 C C . SER A 1 89 ? 17.353 4.598 -35.085 1.00 85.00 89 SER A C 1
ATOM 730 O O . SER A 1 89 ? 16.563 4.637 -34.149 1.00 85.00 89 SER A O 1
ATOM 732 N N . VAL A 1 90 ? 17.958 3.466 -35.466 1.00 88.06 90 VAL A N 1
ATOM 733 C CA . VAL A 1 90 ? 17.707 2.178 -34.793 1.00 88.06 90 VAL A CA 1
ATOM 734 C C . VAL A 1 90 ? 18.057 2.267 -33.308 1.00 88.06 90 VAL A C 1
ATOM 736 O O . VAL A 1 90 ? 17.219 1.962 -32.468 1.00 88.06 90 VAL A O 1
ATOM 739 N N . ARG A 1 91 ? 19.240 2.796 -32.970 1.00 89.44 91 ARG A N 1
ATOM 740 C CA . ARG A 1 91 ? 19.648 2.983 -31.566 1.00 89.44 91 ARG A CA 1
ATOM 741 C C . ARG A 1 91 ? 18.726 3.924 -30.794 1.00 89.44 91 ARG A C 1
ATOM 743 O O . ARG A 1 91 ? 18.538 3.755 -29.594 1.00 89.44 91 ARG A O 1
ATOM 750 N N . LEU A 1 92 ? 18.195 4.953 -31.449 1.00 89.56 92 LEU A N 1
ATOM 751 C CA . LEU A 1 92 ? 17.270 5.896 -30.826 1.00 89.56 92 LEU A CA 1
ATOM 752 C C . LEU A 1 92 ? 15.927 5.226 -30.536 1.00 89.56 92 LEU A C 1
ATOM 754 O O . LEU A 1 92 ? 15.406 5.392 -29.438 1.00 89.56 92 LEU A O 1
ATOM 758 N N . VAL A 1 93 ? 15.413 4.431 -31.476 1.00 88.56 93 VAL A N 1
ATOM 759 C CA . VAL A 1 93 ? 14.193 3.636 -31.287 1.00 88.56 93 VAL A CA 1
ATOM 760 C C . VAL A 1 93 ? 14.385 2.610 -30.172 1.00 88.56 93 VAL A C 1
ATOM 762 O O . VAL A 1 93 ? 13.544 2.528 -29.285 1.00 88.56 93 VAL A O 1
ATOM 765 N N . GLU A 1 94 ? 15.508 1.889 -30.145 1.00 90.19 94 GLU A N 1
ATOM 766 C CA . GLU A 1 94 ? 15.836 0.946 -29.063 1.00 90.19 94 GLU A CA 1
ATOM 767 C C . GLU A 1 94 ? 15.835 1.637 -27.693 1.00 90.19 94 GLU A C 1
ATOM 769 O O . GLU A 1 94 ? 15.175 1.175 -26.763 1.00 90.19 94 GLU A O 1
ATOM 774 N N . ARG A 1 95 ? 16.493 2.798 -27.580 1.00 90.31 95 ARG A N 1
ATOM 775 C CA . ARG A 1 95 ? 16.501 3.598 -26.343 1.00 90.31 95 ARG A CA 1
ATOM 776 C C . ARG A 1 95 ? 15.119 4.119 -25.962 1.00 90.31 95 ARG A C 1
ATOM 778 O O . ARG A 1 95 ? 14.806 4.202 -24.777 1.00 90.31 95 ARG A O 1
ATOM 785 N N . GLN A 1 96 ? 14.298 4.501 -26.939 1.00 85.62 96 GLN A N 1
ATOM 786 C CA . GLN A 1 96 ? 12.921 4.918 -26.685 1.00 85.62 96 GLN A CA 1
ATOM 787 C C . GLN A 1 96 ? 12.089 3.752 -26.155 1.00 85.62 96 GLN A C 1
ATOM 789 O O . GLN A 1 96 ? 11.414 3.926 -25.147 1.00 85.62 96 GLN A O 1
ATOM 794 N N . ILE A 1 97 ? 12.193 2.568 -26.765 1.00 88.56 97 ILE A N 1
ATOM 795 C CA . ILE A 1 97 ? 11.514 1.353 -26.299 1.00 88.56 97 ILE A CA 1
ATOM 796 C C . ILE A 1 97 ? 11.935 1.032 -24.861 1.00 88.56 97 ILE A C 1
ATOM 798 O O . ILE A 1 97 ? 11.077 0.842 -24.001 1.00 88.56 97 ILE A O 1
ATOM 802 N N . GLU A 1 98 ? 13.236 1.040 -24.570 1.00 90.94 98 GLU A N 1
ATOM 803 C CA . GLU A 1 98 ? 13.758 0.777 -23.225 1.00 90.94 98 GLU A CA 1
ATOM 804 C C . GLU A 1 98 ? 13.240 1.797 -22.196 1.00 90.94 98 GLU A C 1
ATOM 806 O O . GLU A 1 98 ? 12.758 1.429 -21.121 1.00 90.94 98 GLU A O 1
ATOM 811 N N . SER A 1 99 ? 13.270 3.087 -22.541 1.00 88.69 99 SER A N 1
ATOM 812 C CA . SER A 1 99 ? 12.750 4.164 -21.693 1.00 88.69 99 SER A CA 1
ATOM 813 C C . SER A 1 99 ? 11.241 4.037 -21.452 1.00 88.69 99 SER A C 1
ATOM 815 O O . SER A 1 99 ? 10.768 4.203 -20.322 1.00 88.69 99 SER A O 1
ATOM 817 N N . SER A 1 100 ? 10.474 3.691 -22.488 1.00 84.75 100 SER A N 1
ATOM 818 C CA . SER A 1 100 ? 9.031 3.460 -22.395 1.00 84.75 100 SER A CA 1
ATOM 819 C C . SER A 1 100 ? 8.707 2.274 -21.492 1.00 84.75 100 SER A C 1
ATOM 821 O O . SER A 1 100 ? 7.845 2.406 -20.625 1.00 84.75 100 SER A O 1
ATOM 823 N N . ILE A 1 101 ? 9.429 1.155 -21.621 1.00 87.50 101 ILE A N 1
ATOM 824 C CA . ILE A 1 101 ? 9.269 -0.017 -20.745 1.00 87.50 101 ILE A CA 1
ATOM 825 C C . ILE A 1 101 ? 9.557 0.363 -19.291 1.00 87.50 101 ILE A C 1
ATOM 827 O O . ILE A 1 101 ? 8.761 0.063 -18.400 1.00 87.50 101 ILE A O 1
ATOM 831 N N . ARG A 1 102 ? 10.662 1.076 -19.039 1.00 89.12 102 ARG A N 1
ATOM 832 C CA . ARG A 1 102 ? 11.022 1.528 -17.690 1.00 89.12 102 ARG A CA 1
ATOM 833 C C . ARG A 1 102 ? 9.948 2.435 -17.090 1.00 8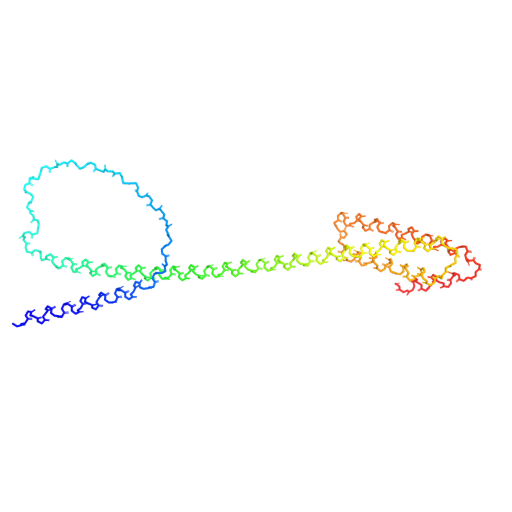9.12 102 ARG A C 1
ATOM 835 O O . ARG A 1 102 ? 9.578 2.262 -15.932 1.00 89.12 102 ARG A O 1
ATOM 842 N N . THR A 1 103 ? 9.445 3.386 -17.871 1.00 88.06 103 THR A N 1
ATOM 843 C CA . THR A 1 103 ? 8.408 4.326 -17.428 1.00 88.06 103 THR A CA 1
ATOM 844 C C . THR A 1 103 ? 7.100 3.601 -17.123 1.00 88.06 103 THR A C 1
ATOM 846 O O . THR A 1 103 ? 6.515 3.831 -16.067 1.00 88.06 103 THR A O 1
ATOM 849 N N . ALA A 1 104 ? 6.679 2.678 -17.991 1.00 79.12 104 ALA A N 1
ATOM 850 C CA . ALA A 1 104 ? 5.490 1.861 -17.775 1.00 79.12 104 ALA A CA 1
ATOM 851 C C . ALA A 1 104 ? 5.615 1.003 -16.506 1.00 79.12 104 ALA A C 1
ATOM 853 O O . ALA A 1 104 ? 4.687 0.960 -15.702 1.00 79.12 104 ALA A O 1
ATOM 854 N N . GLY A 1 105 ? 6.781 0.389 -16.270 1.00 82.44 105 GLY A N 1
ATOM 855 C CA . GLY A 1 105 ? 7.043 -0.379 -15.051 1.00 82.44 105 GLY A CA 1
ATOM 856 C C . GLY A 1 105 ? 6.978 0.473 -13.779 1.00 82.44 105 GLY A C 1
ATOM 857 O O . GLY A 1 105 ? 6.374 0.065 -12.789 1.00 82.44 105 GLY A O 1
ATOM 858 N N . LEU A 1 106 ? 7.543 1.685 -13.804 1.00 85.62 106 LEU A N 1
ATOM 859 C CA . LEU A 1 106 ? 7.454 2.625 -12.680 1.00 85.62 106 LEU A CA 1
ATOM 860 C C . LEU A 1 106 ? 6.014 3.070 -12.414 1.00 85.62 106 LEU A C 1
ATOM 862 O O . LEU A 1 106 ? 5.593 3.106 -11.258 1.00 85.62 106 LEU A O 1
ATOM 866 N N . GLN A 1 107 ? 5.257 3.386 -13.466 1.00 75.25 107 GLN A N 1
ATOM 867 C CA . GLN A 1 107 ? 3.847 3.754 -13.346 1.00 75.25 107 GLN A CA 1
ATOM 868 C C . GLN A 1 107 ? 3.026 2.602 -12.774 1.00 75.25 107 GLN A C 1
ATOM 870 O O . GLN A 1 107 ? 2.291 2.811 -11.817 1.00 75.25 107 GLN A O 1
ATOM 875 N N . PHE A 1 108 ? 3.213 1.385 -13.284 1.00 76.06 108 PHE A N 1
ATOM 876 C CA . PHE A 1 108 ? 2.529 0.199 -12.781 1.00 76.06 108 PHE A CA 1
ATOM 877 C C . PHE A 1 108 ? 2.815 -0.044 -11.295 1.00 76.06 108 PHE A C 1
ATOM 879 O O . PHE A 1 108 ? 1.884 -0.176 -10.503 1.00 76.06 108 PHE A O 1
ATOM 886 N N . ASN A 1 109 ? 4.089 -0.018 -10.889 1.00 77.44 109 ASN A N 1
ATOM 887 C CA . ASN A 1 109 ? 4.473 -0.184 -9.485 1.00 77.44 109 ASN A CA 1
ATOM 888 C C . ASN A 1 109 ? 3.909 0.932 -8.594 1.00 77.44 109 ASN A C 1
ATOM 890 O O . ASN A 1 109 ? 3.471 0.669 -7.475 1.00 77.44 109 ASN A O 1
ATOM 894 N N . SER A 1 110 ? 3.890 2.170 -9.092 1.00 73.12 110 SER A N 1
ATOM 895 C CA . SER A 1 110 ? 3.277 3.305 -8.398 1.00 73.12 110 SER A CA 1
ATOM 896 C C . SER A 1 110 ? 1.771 3.103 -8.216 1.00 73.12 110 SER A C 1
ATOM 898 O O . SER A 1 110 ? 1.258 3.269 -7.110 1.00 73.12 110 SER A O 1
ATOM 900 N N . THR A 1 111 ? 1.066 2.669 -9.264 1.00 66.81 111 THR A N 1
ATOM 901 C CA . THR A 1 111 ? -0.368 2.366 -9.213 1.00 66.81 111 THR A CA 1
ATOM 902 C C . THR A 1 111 ? -0.665 1.218 -8.256 1.00 66.81 111 THR A C 1
ATOM 904 O O . THR A 1 111 ? -1.570 1.353 -7.440 1.00 66.81 111 THR A O 1
ATOM 907 N N . LEU A 1 112 ? 0.107 0.126 -8.285 1.00 69.06 112 LEU A N 1
ATOM 908 C CA . LEU A 1 112 ? -0.055 -0.978 -7.335 1.00 69.06 112 LEU A CA 1
ATOM 909 C C . LEU A 1 112 ? 0.141 -0.512 -5.892 1.00 69.06 112 LEU A C 1
ATOM 911 O O . LEU A 1 112 ? -0.695 -0.788 -5.038 1.00 69.06 112 LEU A O 1
ATOM 915 N N . ASN A 1 113 ? 1.206 0.241 -5.618 1.00 81.06 113 ASN A N 1
ATOM 916 C CA . ASN A 1 113 ? 1.458 0.766 -4.279 1.00 81.06 113 ASN A CA 1
ATOM 917 C C . ASN A 1 113 ? 0.350 1.737 -3.832 1.00 81.06 113 ASN A C 1
ATOM 919 O O . ASN A 1 113 ? -0.103 1.689 -2.691 1.00 81.06 113 ASN A O 1
ATOM 923 N N . SER A 1 114 ? -0.136 2.589 -4.738 1.00 78.75 114 SER A N 1
ATOM 924 C CA . SER A 1 114 ? -1.255 3.495 -4.468 1.00 78.75 114 SER A CA 1
ATOM 925 C C . SER A 1 114 ? -2.551 2.737 -4.178 1.00 78.75 114 SER A C 1
ATOM 927 O O . SER A 1 114 ? -3.257 3.091 -3.235 1.00 78.75 114 SER A O 1
ATOM 929 N N . ASN A 1 115 ? -2.856 1.692 -4.949 1.00 80.56 115 ASN A N 1
ATOM 930 C CA . ASN A 1 115 ? -4.041 0.860 -4.747 1.00 80.56 115 ASN A CA 1
ATOM 931 C C . ASN A 1 115 ? -3.962 0.123 -3.407 1.00 80.56 115 ASN A C 1
ATOM 933 O O . ASN A 1 115 ? -4.891 0.232 -2.612 1.00 80.56 115 ASN A O 1
ATOM 937 N N . ASN A 1 116 ? -2.822 -0.506 -3.104 1.00 85.38 116 ASN A N 1
ATOM 938 C CA . ASN A 1 116 ? -2.582 -1.169 -1.820 1.00 85.38 116 ASN A CA 1
ATOM 939 C C . ASN A 1 116 ? -2.704 -0.182 -0.651 1.00 85.38 116 ASN A C 1
ATOM 941 O O . ASN A 1 116 ? -3.301 -0.490 0.378 1.00 85.38 116 ASN A O 1
ATOM 945 N N . ARG A 1 117 ? -2.173 1.038 -0.807 1.00 87.69 117 ARG A N 1
ATOM 946 C CA . ARG A 1 117 ? -2.300 2.098 0.198 1.00 87.69 117 ARG A CA 1
ATOM 947 C C . ARG A 1 117 ? -3.754 2.517 0.394 1.00 87.69 117 ARG A C 1
ATOM 949 O O . ARG A 1 117 ? -4.162 2.744 1.529 1.00 87.69 117 ARG A O 1
ATOM 956 N N . GLN A 1 118 ? -4.530 2.648 -0.678 1.00 90.38 118 GLN A N 1
ATOM 957 C CA . GLN A 1 118 ? -5.937 3.029 -0.583 1.00 90.38 118 GLN A CA 1
ATOM 958 C C . GLN A 1 118 ? -6.780 1.922 0.055 1.00 90.38 118 GLN A C 1
ATOM 960 O O . GLN A 1 118 ? -7.632 2.221 0.889 1.00 90.38 118 GLN A O 1
ATOM 965 N N . GLU A 1 119 ? -6.525 0.664 -0.297 1.00 91.94 119 GLU A N 1
ATOM 966 C CA . GLU A 1 119 ? -7.152 -0.504 0.323 1.00 91.94 119 GLU A CA 1
ATOM 967 C C . GLU A 1 119 ? -6.845 -0.556 1.822 1.00 91.94 119 GLU A C 1
ATOM 969 O O . GLU A 1 119 ? -7.765 -0.623 2.633 1.00 91.94 119 GLU A O 1
ATOM 974 N N . TRP A 1 120 ? -5.577 -0.374 2.203 1.00 93.50 120 TRP A N 1
ATOM 975 C CA . TRP A 1 120 ? -5.170 -0.259 3.603 1.00 93.50 120 TRP A CA 1
ATOM 976 C C . TRP A 1 120 ? -5.901 0.876 4.342 1.00 93.50 120 TRP A C 1
ATOM 978 O O . TRP A 1 120 ? -6.437 0.658 5.429 1.00 93.50 120 TRP A O 1
ATOM 988 N N . ILE A 1 121 ? -5.985 2.078 3.753 1.00 93.12 121 ILE A N 1
ATOM 989 C CA . ILE A 1 121 ? -6.724 3.215 4.340 1.00 93.12 121 ILE A CA 1
ATOM 990 C C . ILE A 1 121 ? -8.205 2.870 4.526 1.00 93.12 121 ILE A C 1
ATOM 992 O O . ILE A 1 121 ? -8.792 3.198 5.562 1.00 93.12 121 ILE A O 1
ATOM 996 N N . ASN A 1 122 ? -8.818 2.242 3.523 1.00 95.62 122 ASN A N 1
ATOM 997 C CA . ASN A 1 122 ? -10.223 1.854 3.570 1.00 95.62 122 ASN A CA 1
ATOM 998 C C . ASN A 1 122 ? -10.469 0.830 4.682 1.00 95.62 122 ASN A C 1
ATOM 1000 O O . ASN A 1 122 ? -11.420 0.991 5.445 1.00 95.62 122 ASN A O 1
ATOM 1004 N N . GLU A 1 123 ? -9.583 -0.154 4.829 1.00 94.44 123 GLU A N 1
ATOM 1005 C CA . GLU A 1 123 ? -9.688 -1.193 5.852 1.00 94.44 123 GLU A CA 1
ATOM 1006 C C . GLU A 1 123 ? -9.536 -0.623 7.269 1.00 94.44 123 GLU A C 1
ATOM 1008 O O . GLU A 1 123 ? -10.329 -0.934 8.160 1.00 94.44 123 GLU A O 1
ATOM 1013 N N . VAL A 1 124 ? -8.577 0.288 7.478 1.00 94.94 124 VAL A N 1
ATOM 1014 C CA . VAL A 1 124 ? -8.410 1.002 8.757 1.00 94.94 124 VAL A CA 1
ATOM 1015 C C . VAL A 1 124 ? -9.655 1.824 9.088 1.00 94.94 124 VAL A C 1
ATOM 1017 O O . VAL A 1 124 ? -10.134 1.785 10.225 1.00 94.94 124 VAL A O 1
ATOM 1020 N N . ARG A 1 125 ? -10.203 2.557 8.110 1.00 95.88 125 ARG A N 1
ATOM 1021 C CA . ARG A 1 125 ? -11.428 3.348 8.295 1.00 95.88 125 ARG A CA 1
ATOM 1022 C C . ARG A 1 125 ? -12.598 2.449 8.669 1.00 95.88 125 ARG A C 1
ATOM 1024 O O . ARG A 1 125 ? -13.282 2.735 9.646 1.00 95.88 125 ARG A O 1
ATOM 1031 N N . HIS A 1 126 ? -12.803 1.374 7.916 1.00 96.88 126 HIS A N 1
ATOM 1032 C CA . HIS A 1 126 ? -13.894 0.441 8.144 1.00 96.88 126 HIS A CA 1
ATOM 1033 C C . HIS A 1 126 ? -13.807 -0.190 9.536 1.00 96.88 126 HIS A C 1
ATOM 1035 O O . HIS A 1 126 ? -14.770 -0.113 10.296 1.00 96.88 126 HIS A O 1
ATOM 1041 N N . CYS A 1 127 ? -12.634 -0.703 9.914 1.00 95.12 127 CYS A N 1
ATOM 1042 C CA . CYS A 1 127 ? -12.422 -1.329 11.216 1.00 95.12 127 CYS A CA 1
ATOM 1043 C C . CYS A 1 127 ? -12.572 -0.331 12.380 1.00 95.12 127 CYS A C 1
ATOM 1045 O O . CYS A 1 127 ? -13.127 -0.670 13.423 1.00 95.12 127 CYS A O 1
ATOM 1047 N N . THR A 1 128 ? -12.154 0.925 12.193 1.00 94.69 128 THR A N 1
ATOM 1048 C CA . THR A 1 128 ? -12.369 1.995 13.183 1.00 94.69 128 THR A CA 1
ATOM 1049 C C . THR A 1 128 ? -13.852 2.314 13.357 1.00 94.69 128 THR A C 1
ATOM 1051 O O . THR A 1 128 ? -14.326 2.423 14.487 1.00 94.69 128 THR A O 1
ATOM 1054 N N . SER A 1 129 ? -14.589 2.460 12.251 1.00 96.69 129 SER A N 1
ATOM 1055 C CA . SER A 1 129 ? -16.034 2.695 12.287 1.00 96.69 129 SER A CA 1
ATOM 1056 C C . SER A 1 129 ? -16.761 1.537 12.959 1.00 96.69 129 SER A C 1
ATOM 1058 O O . SER A 1 129 ? -17.591 1.771 13.830 1.00 96.69 129 SER A O 1
ATOM 1060 N N . GLU A 1 130 ? -16.404 0.300 12.618 1.00 94.06 130 GLU A N 1
ATOM 1061 C CA . GLU A 1 130 ? -16.996 -0.882 13.232 1.00 94.06 130 GLU A CA 1
ATOM 1062 C C . GLU A 1 130 ? -16.701 -0.932 14.733 1.00 94.06 130 GLU A C 1
ATOM 1064 O O . GLU A 1 130 ? -17.627 -1.096 15.522 1.00 94.06 130 GLU A O 1
ATOM 1069 N N . LEU A 1 131 ? -15.453 -0.693 15.153 1.00 94.44 131 LEU A N 1
ATOM 1070 C CA . LEU A 1 131 ? -15.093 -0.615 16.570 1.00 94.44 131 LEU A CA 1
ATOM 1071 C C . LEU A 1 131 ? -15.928 0.439 17.303 1.00 94.44 131 LEU A C 1
ATOM 1073 O O . LEU A 1 131 ? -16.485 0.142 18.356 1.00 94.44 131 LEU A O 1
ATOM 1077 N N . ALA A 1 132 ? -16.054 1.645 16.746 1.00 93.12 132 ALA A N 1
ATOM 1078 C CA . ALA A 1 132 ? -16.849 2.712 17.347 1.00 93.12 132 ALA A CA 1
ATOM 1079 C C . ALA A 1 132 ? -18.328 2.316 17.487 1.00 93.12 132 ALA A C 1
ATOM 1081 O O . ALA A 1 132 ? -18.912 2.503 18.554 1.00 93.12 132 ALA A O 1
ATOM 1082 N N . THR A 1 133 ? -18.915 1.710 16.450 1.00 94.31 133 THR A N 1
ATOM 1083 C CA . THR A 1 133 ? -20.296 1.216 16.486 1.00 94.31 133 THR A CA 1
ATOM 1084 C C . THR A 1 133 ? -20.475 0.113 17.527 1.00 94.31 133 THR A C 1
ATOM 1086 O O . THR A 1 133 ? -21.416 0.182 18.312 1.00 94.31 133 THR A O 1
ATOM 1089 N N . GLN A 1 134 ? -19.572 -0.872 17.599 1.00 92.19 134 GLN A N 1
ATOM 1090 C CA . GLN A 1 134 ? -19.659 -1.945 18.599 1.00 92.19 134 GLN A CA 1
ATOM 1091 C C . GLN A 1 134 ? -19.504 -1.402 20.026 1.00 92.19 134 GLN A C 1
ATOM 1093 O O . GLN A 1 134 ? -20.251 -1.804 20.913 1.00 92.19 134 GLN A O 1
ATOM 1098 N N . CYS A 1 135 ? -18.596 -0.446 20.251 1.00 90.56 135 CYS A N 1
ATOM 1099 C CA . CYS A 1 135 ? -18.459 0.237 21.539 1.00 90.56 135 CYS A CA 1
ATOM 1100 C C . CYS A 1 135 ? -19.736 0.999 21.920 1.00 90.56 135 CYS A C 1
ATOM 1102 O O . CYS A 1 135 ? -20.152 0.955 23.076 1.00 90.56 135 CYS A O 1
ATOM 1104 N N . GLN A 1 136 ? -20.374 1.682 20.965 1.00 89.94 136 GLN A N 1
ATOM 1105 C CA . GLN A 1 136 ? -21.621 2.410 21.200 1.00 89.94 136 GLN A CA 1
ATOM 1106 C C . GLN A 1 136 ? -22.781 1.464 21.526 1.00 89.94 136 GLN A C 1
ATOM 1108 O O . GLN A 1 136 ? -23.513 1.723 22.480 1.00 89.94 136 GLN A O 1
ATOM 1113 N N . LEU A 1 137 ? -22.929 0.368 20.775 1.00 89.50 137 LEU A N 1
ATOM 1114 C CA . LEU A 1 137 ? -23.938 -0.659 21.043 1.00 89.50 137 LEU A CA 1
ATOM 1115 C C . LEU A 1 137 ? -23.718 -1.292 22.415 1.00 89.50 137 LEU A C 1
ATOM 1117 O O . LEU A 1 137 ? -24.651 -1.382 23.200 1.00 89.50 137 LEU A O 1
ATOM 1121 N N . LEU A 1 138 ? -22.475 -1.648 22.744 1.00 86.88 138 LEU A N 1
ATOM 1122 C CA . LEU A 1 138 ? -22.132 -2.216 24.044 1.00 86.88 138 LEU A CA 1
ATOM 1123 C C . LEU A 1 138 ? -22.399 -1.226 25.194 1.00 86.88 138 LEU A C 1
ATOM 1125 O O . LEU A 1 138 ? -22.828 -1.635 26.270 1.00 86.88 138 LE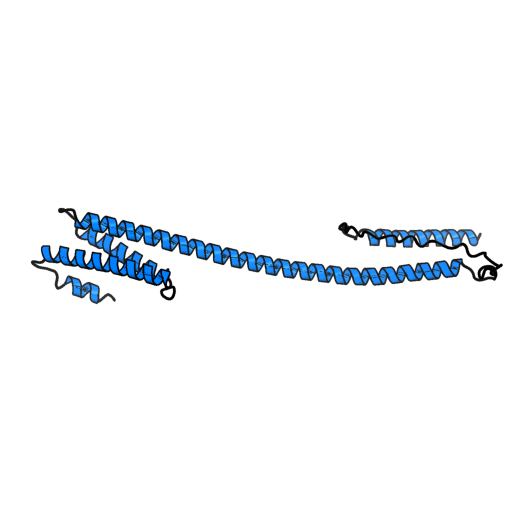U A O 1
ATOM 1129 N N . ASN A 1 139 ? -22.181 0.073 24.977 1.00 84.38 139 ASN A N 1
ATOM 1130 C CA . ASN A 1 139 ? -22.521 1.103 25.958 1.00 84.38 139 ASN A CA 1
ATOM 1131 C C . ASN A 1 139 ? -24.035 1.264 26.145 1.00 84.38 139 ASN A C 1
ATOM 1133 O O . ASN A 1 139 ? -24.482 1.390 27.281 1.00 84.38 139 ASN A O 1
ATOM 1137 N N . GLY A 1 140 ? -24.811 1.235 25.056 1.00 80.88 140 GLY A N 1
ATOM 1138 C CA . GLY A 1 140 ? -26.274 1.170 25.126 1.00 80.88 140 GLY A CA 1
ATOM 1139 C C . GLY A 1 140 ? -26.720 -0.062 25.905 1.00 80.88 140 GLY A C 1
ATOM 1140 O O . GLY A 1 140 ? -27.542 0.046 26.811 1.00 80.88 140 GLY A O 1
ATOM 1141 N N . GLU A 1 141 ? -26.061 -1.199 25.664 1.00 76.94 141 GLU A N 1
ATOM 1142 C CA . GLU A 1 141 ? -26.307 -2.396 26.447 1.00 76.94 141 GLU A CA 1
ATOM 1143 C C . GLU A 1 141 ? -26.012 -2.131 27.942 1.00 76.94 141 GLU A C 1
ATOM 1145 O O . GLU A 1 141 ? -26.850 -2.340 28.795 1.00 76.94 141 GLU A O 1
ATOM 1150 N N . PHE A 1 142 ? -24.910 -1.514 28.358 1.00 72.19 142 PHE A N 1
ATOM 1151 C CA . PHE A 1 142 ? -24.732 -1.246 29.804 1.00 72.19 142 PHE A CA 1
ATOM 1152 C C . PHE A 1 142 ? -25.827 -0.405 30.495 1.00 72.19 142 PHE A C 1
ATOM 1154 O O . PHE A 1 142 ? -25.869 -0.416 31.727 1.00 72.19 142 PHE A O 1
ATOM 1161 N N . GLN A 1 143 ? -26.691 0.292 29.752 1.00 75.56 143 GLN A N 1
ATOM 1162 C CA . GLN A 1 143 ? -27.717 1.182 30.296 1.00 75.56 143 GLN A CA 1
ATOM 1163 C C . GLN A 1 143 ? -29.101 0.538 30.482 1.00 75.56 143 GLN A C 1
ATOM 1165 O O . GLN A 1 143 ? -29.860 1.041 31.309 1.00 75.56 143 GLN A O 1
ATOM 1170 N N . GLU A 1 144 ? -29.449 -0.546 29.780 1.00 75.38 144 GLU A N 1
ATOM 1171 C CA . GLU A 1 144 ? -30.788 -1.154 29.909 1.00 75.38 144 GLU A CA 1
ATOM 1172 C C . GLU A 1 144 ? -30.821 -2.286 30.954 1.00 75.38 144 GLU A C 1
ATOM 1174 O O . GLU A 1 144 ? -29.885 -3.076 31.097 1.00 75.38 144 GLU A O 1
ATOM 1179 N N . GLU A 1 145 ? -31.924 -2.374 31.707 1.00 60.22 145 GLU A N 1
ATOM 1180 C CA . GLU A 1 145 ? -32.062 -3.288 32.854 1.00 60.22 145 GLU A CA 1
ATOM 1181 C C . GLU A 1 145 ? -32.304 -4.760 32.468 1.00 60.22 145 GLU A C 1
ATOM 1183 O O . GLU A 1 145 ? -31.981 -5.657 33.248 1.00 60.22 145 GLU A O 1
ATOM 1188 N N . ILE A 1 146 ? -32.848 -5.037 31.276 1.00 58.38 146 ILE A N 1
ATOM 1189 C CA . ILE A 1 146 ? -33.264 -6.385 30.849 1.00 58.38 146 ILE A CA 1
ATOM 1190 C C . ILE A 1 146 ? -32.382 -6.835 29.692 1.00 58.38 146 ILE A C 1
ATOM 1192 O O . ILE A 1 146 ? -32.706 -6.588 28.534 1.00 58.38 146 ILE A O 1
ATOM 1196 N N . GLN A 1 147 ? -31.259 -7.493 29.979 1.00 63.06 147 GLN A N 1
ATOM 1197 C CA . GLN A 1 147 ? -30.318 -7.847 28.917 1.00 63.06 147 GLN A CA 1
ATOM 1198 C C . GLN A 1 147 ? -29.766 -9.250 28.964 1.00 63.06 147 GLN A C 1
ATOM 1200 O O . GLN A 1 147 ? -29.377 -9.779 30.007 1.00 63.06 147 GLN A O 1
ATOM 1205 N N . SER A 1 148 ? -29.642 -9.805 27.759 1.00 70.19 148 SER A N 1
ATOM 1206 C CA . SER A 1 148 ? -28.945 -11.053 27.515 1.00 70.19 148 SER A CA 1
ATOM 1207 C C . SER A 1 148 ? -27.442 -10.844 27.686 1.00 70.19 148 SER A C 1
ATOM 1209 O O . SER A 1 148 ? -26.782 -10.158 26.904 1.00 70.19 148 SER A O 1
ATOM 1211 N N . ARG A 1 149 ? -26.875 -11.487 28.711 1.00 73.81 149 ARG A N 1
ATOM 1212 C CA . ARG A 1 149 ? -25.423 -11.557 28.945 1.00 73.81 149 ARG A CA 1
ATOM 1213 C C . ARG A 1 149 ? -24.655 -12.031 27.707 1.00 73.81 149 ARG A C 1
ATOM 1215 O O . ARG A 1 149 ? -23.519 -11.611 27.502 1.00 73.81 149 ARG A O 1
ATOM 1222 N N . GLU A 1 150 ? -25.273 -12.891 26.906 1.00 79.69 150 GLU A N 1
ATOM 1223 C CA . GLU A 1 150 ? -24.702 -13.424 25.673 1.00 79.69 150 GLU A CA 1
ATOM 1224 C C . GLU A 1 150 ? -24.460 -12.317 24.639 1.00 79.69 150 GLU A C 1
ATOM 1226 O O . GLU A 1 150 ? -23.360 -12.217 24.101 1.00 79.69 150 GLU A O 1
ATOM 1231 N N . ASN A 1 151 ? -25.414 -11.396 24.461 1.00 82.06 151 ASN A N 1
ATOM 1232 C CA . ASN A 1 151 ? -25.263 -10.273 23.530 1.00 82.06 151 ASN A CA 1
ATOM 1233 C C . ASN A 1 151 ? -24.101 -9.354 23.928 1.00 82.06 151 ASN A C 1
ATOM 1235 O O . ASN A 1 151 ? -23.286 -8.989 23.081 1.00 82.06 151 ASN A O 1
ATOM 1239 N N . LYS A 1 152 ? -23.955 -9.048 25.226 1.00 82.19 152 LYS A N 1
ATOM 1240 C CA . LYS A 1 152 ? -22.814 -8.265 25.739 1.00 82.19 152 LYS A CA 1
ATOM 1241 C C . LYS A 1 152 ? -21.476 -8.926 25.431 1.00 82.19 152 LYS A C 1
ATOM 1243 O O . LYS A 1 152 ? -20.530 -8.240 25.051 1.00 82.19 152 LYS A O 1
ATOM 1248 N N . MET A 1 153 ? -21.395 -10.247 25.602 1.00 82.12 153 MET A N 1
ATOM 1249 C CA . MET A 1 153 ? -20.180 -11.005 25.298 1.00 82.12 153 MET A CA 1
ATOM 1250 C C . MET A 1 153 ? -19.857 -10.959 23.807 1.00 82.12 153 MET A C 1
ATOM 1252 O O . MET A 1 153 ? -18.730 -10.628 23.455 1.00 82.12 153 MET A O 1
ATOM 1256 N N . VAL A 1 154 ? -20.844 -11.189 22.939 1.00 87.69 154 VAL A N 1
ATOM 1257 C CA . VAL A 1 154 ? -20.655 -11.150 21.480 1.00 87.69 154 VAL A CA 1
ATOM 1258 C C . VAL A 1 154 ? -20.191 -9.768 21.010 1.00 87.69 154 VAL A C 1
ATOM 1260 O O . VAL A 1 154 ? -19.273 -9.664 20.196 1.00 87.69 154 VAL A O 1
ATOM 1263 N N . LEU A 1 155 ? -20.790 -8.689 21.520 1.00 88.56 155 LEU A N 1
ATOM 1264 C CA . LEU A 1 155 ? -20.376 -7.322 21.184 1.00 88.56 155 LEU A CA 1
ATOM 1265 C C . LEU A 1 155 ? -18.953 -7.032 21.673 1.00 88.56 155 LEU A C 1
ATOM 1267 O O . LEU A 1 155 ? -18.146 -6.468 20.936 1.00 88.56 155 LEU A O 1
ATOM 1271 N N . TYR A 1 156 ? -18.620 -7.459 22.889 1.00 89.06 156 TYR A N 1
ATOM 1272 C CA . TYR A 1 156 ? -17.281 -7.287 23.438 1.00 89.06 156 TYR A CA 1
ATOM 1273 C C . TYR A 1 156 ? -16.214 -8.061 22.649 1.00 89.06 156 TYR A C 1
ATOM 1275 O O . TYR A 1 156 ? -15.167 -7.503 22.322 1.00 89.06 156 TYR A O 1
ATOM 1283 N N . GLU A 1 157 ? -16.484 -9.309 22.263 1.00 89.38 157 GLU A N 1
ATOM 1284 C CA . GLU A 1 157 ? -15.586 -10.094 21.408 1.00 89.38 157 GLU A CA 1
ATOM 1285 C C . GLU A 1 157 ? -15.313 -9.384 20.076 1.00 89.38 157 GLU A C 1
ATOM 1287 O O . GLU A 1 157 ? -14.162 -9.317 19.638 1.00 89.38 157 GLU A O 1
ATOM 1292 N N . LYS A 1 158 ? -16.337 -8.765 19.472 1.00 92.44 158 LYS A N 1
ATOM 1293 C CA . LYS A 1 158 ? -16.173 -7.947 18.259 1.00 92.44 158 LYS A CA 1
ATOM 1294 C C . LYS A 1 158 ? -15.318 -6.702 18.498 1.00 92.44 158 LYS A C 1
ATOM 1296 O O . LYS A 1 158 ? -14.503 -6.357 17.643 1.00 92.44 158 LYS A O 1
ATOM 1301 N N . VAL A 1 159 ? -15.455 -6.036 19.648 1.00 92.44 159 VAL A N 1
ATOM 1302 C CA . VAL A 1 159 ? -14.589 -4.902 20.026 1.00 92.44 159 VAL A CA 1
ATOM 1303 C C . VAL A 1 159 ? -13.127 -5.349 20.121 1.00 92.44 159 VAL A C 1
ATOM 1305 O O . VAL A 1 159 ? -12.248 -4.704 19.544 1.00 92.44 159 VAL A O 1
ATOM 1308 N N . ILE A 1 160 ? -12.854 -6.474 20.790 1.00 91.00 160 ILE A N 1
ATOM 1309 C CA . ILE A 1 160 ? -11.494 -7.019 20.927 1.00 91.00 160 ILE A CA 1
ATOM 1310 C C . ILE A 1 160 ? -10.924 -7.452 19.576 1.00 91.00 160 ILE A C 1
ATOM 1312 O O . ILE A 1 160 ? -9.768 -7.144 19.271 1.00 91.00 160 ILE A O 1
ATOM 1316 N N . PHE A 1 161 ? -11.728 -8.113 18.743 1.00 93.38 161 PHE A N 1
ATOM 1317 C CA . PHE A 1 161 ? -11.339 -8.493 17.388 1.00 93.38 161 PHE A CA 1
ATOM 1318 C C . PHE A 1 161 ? -10.916 -7.269 16.567 1.00 93.38 161 PHE A C 1
ATOM 1320 O O . PHE A 1 161 ? -9.805 -7.241 16.033 1.00 93.38 161 PHE A O 1
ATOM 1327 N N . ASN A 1 162 ? -11.747 -6.223 16.535 1.00 92.88 162 ASN A N 1
ATOM 1328 C CA . ASN A 1 162 ? -11.451 -5.003 15.786 1.00 92.88 162 ASN A CA 1
ATOM 1329 C C . ASN A 1 162 ? -10.241 -4.247 16.351 1.00 92.88 162 ASN A C 1
ATOM 1331 O O . ASN A 1 162 ? -9.404 -3.764 15.588 1.00 92.88 162 ASN A O 1
ATOM 1335 N N . ARG A 1 163 ? -10.062 -4.215 17.678 1.00 92.62 163 ARG A N 1
ATOM 1336 C CA . ARG A 1 163 ? -8.845 -3.664 18.296 1.00 92.62 163 ARG A CA 1
ATOM 1337 C C . ARG A 1 163 ? -7.591 -4.394 17.809 1.00 92.62 163 ARG A C 1
ATOM 1339 O O . ARG A 1 163 ? -6.613 -3.749 17.437 1.00 92.62 163 ARG A O 1
ATOM 1346 N N . ASN A 1 164 ? -7.604 -5.725 17.819 1.00 91.69 164 ASN A N 1
ATOM 1347 C CA . ASN A 1 164 ? -6.452 -6.527 17.402 1.00 91.69 164 ASN A CA 1
ATOM 1348 C C . ASN A 1 164 ? -6.181 -6.385 15.903 1.00 91.69 164 ASN A C 1
ATOM 1350 O O . ASN A 1 164 ? -5.029 -6.272 15.492 1.00 91.69 164 ASN A O 1
ATOM 1354 N N . LYS A 1 165 ? -7.233 -6.308 15.088 1.00 92.44 165 LYS A N 1
ATOM 1355 C CA . LYS A 1 165 ? -7.113 -6.030 13.657 1.00 92.44 165 LYS A CA 1
ATOM 1356 C C . LYS A 1 165 ? -6.463 -4.666 13.400 1.00 92.44 165 LYS A C 1
ATOM 1358 O O . LYS A 1 165 ? -5.540 -4.582 12.596 1.00 92.44 165 LYS A O 1
ATOM 1363 N N . LEU A 1 166 ? -6.846 -3.622 14.139 1.00 92.62 166 LEU A N 1
ATOM 1364 C CA . LEU A 1 166 ? -6.199 -2.305 14.053 1.00 92.62 166 LEU A CA 1
ATOM 1365 C C . LEU A 1 166 ? -4.731 -2.335 14.497 1.00 92.62 166 LEU A C 1
ATOM 1367 O O . LEU A 1 166 ? -3.913 -1.659 13.880 1.00 92.62 166 LEU A O 1
ATOM 1371 N N . LEU A 1 167 ? -4.371 -3.141 15.502 1.00 89.88 167 LEU A N 1
ATOM 1372 C CA . LEU A 1 167 ? -2.969 -3.344 15.898 1.00 89.88 167 LEU A CA 1
ATOM 1373 C C . LEU A 1 167 ? -2.124 -3.986 14.788 1.00 89.88 167 LEU A C 1
ATOM 1375 O O . LEU A 1 167 ? -0.942 -3.679 14.682 1.00 89.88 167 LEU A O 1
ATOM 1379 N N . LEU A 1 168 ? -2.716 -4.857 13.965 1.00 90.38 168 LEU A N 1
ATOM 1380 C CA . LEU A 1 168 ? -2.031 -5.474 12.823 1.00 90.38 168 LEU A CA 1
ATOM 1381 C C . LEU A 1 168 ? -1.941 -4.535 11.615 1.00 90.38 168 LEU A C 1
ATOM 1383 O O . LEU A 1 168 ? -0.956 -4.565 10.883 1.00 90.38 168 LEU A O 1
ATOM 1387 N N . LEU A 1 169 ? -2.963 -3.703 11.398 1.00 91.12 169 LEU A N 1
ATOM 1388 C CA . LEU A 1 169 ? -3.003 -2.758 10.281 1.00 91.12 169 LEU A CA 1
ATOM 1389 C C . LEU A 1 169 ? -2.120 -1.528 10.517 1.00 91.12 169 LEU A C 1
ATOM 1391 O O . LEU A 1 169 ? -1.643 -0.924 9.557 1.00 91.12 169 LEU A O 1
ATOM 1395 N N . LEU A 1 170 ? -1.923 -1.116 11.769 1.00 92.06 170 LEU A N 1
ATOM 1396 C CA . LEU A 1 170 ? -1.230 0.121 12.108 1.00 92.06 170 LEU A CA 1
ATOM 1397 C C . LEU A 1 170 ? 0.179 -0.138 12.632 1.00 92.06 170 LEU A C 1
ATOM 1399 O O . LEU A 1 170 ? 0.401 -0.901 13.565 1.00 92.06 170 LEU A O 1
ATOM 1403 N N . ASN A 1 171 ? 1.145 0.584 12.073 1.00 90.25 171 ASN A N 1
ATOM 1404 C CA . ASN A 1 171 ? 2.522 0.527 12.544 1.00 90.25 171 ASN A CA 1
ATOM 1405 C C . ASN A 1 171 ? 2.730 1.407 13.790 1.00 90.25 171 ASN A C 1
ATOM 1407 O O . ASN A 1 171 ? 2.668 2.633 13.693 1.00 90.25 171 ASN A O 1
ATOM 1411 N N . ALA A 1 172 ? 3.047 0.789 14.930 1.00 87.88 172 ALA A N 1
ATOM 1412 C CA . ALA A 1 172 ? 3.306 1.469 16.201 1.00 87.88 172 ALA A CA 1
ATOM 1413 C C . ALA A 1 172 ? 4.577 2.343 16.218 1.00 87.88 172 ALA A C 1
ATOM 1415 O O . ALA A 1 172 ? 4.731 3.161 17.125 1.00 87.88 172 ALA A O 1
ATOM 1416 N N . SER A 1 173 ? 5.482 2.211 15.238 1.00 90.81 173 SER A N 1
ATOM 1417 C CA . SER A 1 173 ? 6.652 3.096 15.126 1.00 90.81 173 SER A CA 1
ATOM 1418 C C . SER A 1 173 ? 6.290 4.502 14.639 1.00 90.81 173 SER A C 1
ATOM 1420 O O . SER A 1 173 ? 7.068 5.435 14.823 1.00 90.81 173 SER A O 1
ATOM 1422 N N . ILE A 1 174 ? 5.117 4.665 14.017 1.00 92.62 174 ILE A N 1
ATOM 1423 C CA . ILE A 1 174 ? 4.601 5.958 13.569 1.00 92.62 174 ILE A CA 1
ATOM 1424 C C . ILE A 1 174 ? 3.840 6.595 14.734 1.00 92.62 174 ILE A C 1
ATOM 1426 O O . ILE A 1 174 ? 2.892 6.013 15.260 1.00 92.62 174 ILE A O 1
ATOM 1430 N N . GLU A 1 175 ? 4.230 7.809 15.125 1.00 95.62 175 GLU A N 1
ATOM 1431 C CA . GLU A 1 175 ? 3.686 8.494 16.306 1.00 95.62 175 GLU A CA 1
ATOM 1432 C C . GLU A 1 175 ? 2.159 8.653 16.260 1.00 95.62 175 GLU A C 1
ATOM 1434 O O . GLU A 1 175 ? 1.470 8.329 17.227 1.00 95.62 175 GLU A O 1
ATOM 1439 N N . THR A 1 176 ? 1.608 9.087 15.124 1.00 94.00 176 THR A N 1
ATOM 1440 C CA . THR A 1 176 ? 0.158 9.277 14.954 1.00 94.00 176 THR A CA 1
ATOM 1441 C C . THR A 1 176 ? -0.618 7.972 15.122 1.00 94.00 176 THR A C 1
ATOM 1443 O O . THR A 1 176 ? -1.653 7.945 15.788 1.00 94.00 176 THR A O 1
ATOM 1446 N N . HIS A 1 177 ? -0.097 6.873 14.574 1.00 94.06 177 HIS A N 1
ATOM 1447 C CA . HIS A 1 177 ? -0.688 5.545 14.713 1.00 94.06 177 HIS A CA 1
ATOM 1448 C C . HIS A 1 177 ? -0.611 5.051 16.156 1.00 94.06 177 HIS A C 1
ATOM 1450 O O . HIS A 1 177 ? -1.597 4.550 16.691 1.00 94.06 177 HIS A O 1
ATOM 1456 N N . ASN A 1 178 ? 0.537 5.230 16.810 1.00 94.25 178 ASN A N 1
ATOM 1457 C CA . ASN A 1 178 ? 0.719 4.859 18.208 1.00 94.25 178 ASN A CA 1
ATOM 1458 C C . ASN A 1 178 ? -0.255 5.617 19.122 1.00 94.25 178 ASN A C 1
ATOM 1460 O O . ASN A 1 178 ? -0.903 5.016 19.975 1.00 94.25 178 ASN A O 1
ATOM 1464 N N . ASN A 1 179 ? -0.412 6.926 18.913 1.00 95.62 179 ASN A N 1
ATOM 1465 C CA . ASN A 1 179 ? -1.353 7.744 19.677 1.00 95.62 179 ASN A CA 1
ATOM 1466 C C . ASN A 1 179 ? -2.792 7.243 19.510 1.00 95.62 179 ASN A C 1
ATOM 1468 O O . ASN A 1 179 ? -3.500 7.072 20.500 1.00 95.62 179 ASN A O 1
ATOM 1472 N N . PHE A 1 180 ? -3.196 6.907 18.285 1.00 94.19 180 PHE A N 1
ATOM 1473 C CA . PHE A 1 180 ? -4.510 6.327 18.018 1.00 94.19 180 PHE A CA 1
ATOM 1474 C C . PHE A 1 180 ? -4.708 4.952 18.685 1.00 94.19 180 PHE A C 1
ATOM 1476 O O . PHE A 1 180 ? -5.722 4.719 19.346 1.00 94.19 180 PHE A O 1
ATOM 1483 N N . LEU A 1 181 ? -3.720 4.055 18.594 1.00 93.69 181 LEU A N 1
ATOM 1484 C CA . LEU A 1 181 ? -3.755 2.738 19.244 1.00 93.69 181 LEU A CA 1
ATOM 1485 C C . LEU A 1 181 ? -3.826 2.837 20.776 1.00 93.69 181 LEU A C 1
ATOM 1487 O O . LEU A 1 181 ? -4.508 2.031 21.423 1.00 93.69 181 LEU A O 1
ATOM 1491 N N . LYS A 1 182 ? -3.160 3.837 21.367 1.00 94.69 182 LYS A N 1
ATOM 1492 C CA . LYS A 1 182 ? -3.267 4.149 22.799 1.00 94.69 182 LYS A CA 1
ATOM 1493 C C . LYS A 1 182 ? -4.678 4.593 23.166 1.00 94.69 182 LYS A C 1
ATOM 1495 O O . LYS A 1 182 ? -5.221 4.077 24.140 1.00 94.69 182 LYS A O 1
ATOM 1500 N N . SER A 1 183 ? -5.296 5.476 22.379 1.00 94.44 183 SER A N 1
ATOM 1501 C CA . SER A 1 183 ? -6.684 5.906 22.597 1.00 94.44 183 SER A CA 1
ATOM 1502 C C . SER A 1 183 ? -7.670 4.736 22.527 1.00 94.44 183 SER A C 1
ATOM 1504 O O . SER A 1 183 ? -8.524 4.613 23.401 1.00 94.44 183 SER A O 1
ATOM 1506 N N . ILE A 1 184 ? -7.517 3.831 21.553 1.00 93.12 184 ILE A N 1
ATOM 1507 C CA . ILE A 1 184 ? -8.342 2.612 21.472 1.00 93.12 184 ILE A CA 1
ATOM 1508 C C . ILE A 1 184 ? -8.124 1.724 22.694 1.00 93.12 184 ILE A C 1
ATOM 1510 O O . ILE A 1 184 ? -9.083 1.220 23.271 1.00 93.12 184 ILE A O 1
ATOM 1514 N N . SER A 1 185 ? -6.872 1.520 23.105 1.00 91.75 185 SER A N 1
ATOM 1515 C CA . SER A 1 185 ? -6.574 0.677 24.266 1.00 91.75 185 SER A CA 1
ATOM 1516 C C . SER A 1 185 ? -7.152 1.259 25.557 1.00 91.75 185 SER A C 1
ATOM 1518 O O . SER A 1 185 ? -7.680 0.504 26.368 1.00 91.75 185 SER A O 1
ATOM 1520 N N . ALA A 1 186 ? -7.127 2.584 25.720 1.00 91.69 186 ALA A N 1
ATOM 1521 C CA . ALA A 1 186 ? -7.781 3.259 26.837 1.00 91.69 186 ALA A CA 1
ATOM 1522 C C . ALA A 1 186 ? -9.307 3.071 26.806 1.00 91.6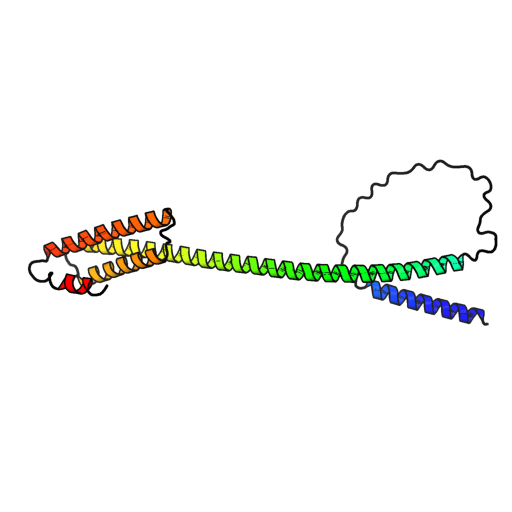9 186 ALA A C 1
ATOM 1524 O O . ALA A 1 186 ? -9.903 2.758 27.834 1.00 91.69 186 ALA A O 1
ATOM 1525 N N . LEU A 1 187 ? -9.938 3.194 25.632 1.00 90.00 187 LEU A N 1
ATOM 1526 C CA . LEU A 1 187 ? -11.376 2.959 25.472 1.00 90.00 187 LEU A CA 1
ATOM 1527 C C . LEU A 1 187 ? -11.764 1.521 25.844 1.00 90.00 187 LEU A C 1
ATOM 1529 O O . LEU A 1 187 ? -12.706 1.315 26.605 1.00 90.00 187 LEU A O 1
ATOM 1533 N N . VAL A 1 188 ? -11.023 0.529 25.345 1.00 88.38 188 VAL A N 1
ATOM 1534 C CA . VAL A 1 188 ? -11.277 -0.883 25.666 1.00 88.38 188 VAL A CA 1
ATOM 1535 C C . VAL A 1 188 ? -11.077 -1.154 27.155 1.00 88.38 188 VAL A C 1
ATOM 1537 O O . VAL A 1 188 ? -11.915 -1.810 27.759 1.00 88.38 188 VAL A O 1
ATOM 1540 N N . MET A 1 189 ? -10.054 -0.570 27.782 1.00 88.50 189 MET A N 1
ATOM 1541 C CA . MET A 1 189 ? -9.849 -0.693 29.228 1.00 88.50 189 MET A CA 1
ATOM 1542 C C . MET A 1 189 ? -11.032 -0.135 30.039 1.00 88.50 189 MET A C 1
ATOM 1544 O O . MET A 1 189 ? -11.418 -0.720 31.050 1.00 88.50 189 MET A O 1
ATOM 1548 N N . ILE A 1 190 ? -11.638 0.974 29.604 1.00 87.19 190 ILE A N 1
ATOM 1549 C CA . ILE A 1 190 ? -12.847 1.519 30.243 1.00 87.19 190 ILE A CA 1
ATOM 1550 C C . ILE A 1 190 ? -14.011 0.527 30.111 1.00 87.19 190 ILE A C 1
ATOM 1552 O O . ILE A 1 190 ? -14.701 0.256 31.096 1.00 87.19 190 ILE A O 1
ATOM 1556 N N . LEU A 1 191 ? -14.204 -0.056 28.926 1.00 85.50 191 LEU A N 1
ATOM 1557 C CA . LEU A 1 191 ? -15.235 -1.074 28.697 1.00 85.50 191 LEU A CA 1
ATOM 1558 C C . LEU A 1 191 ? -15.005 -2.326 29.556 1.00 85.50 191 LEU A C 1
ATOM 1560 O O . LEU A 1 191 ? -15.963 -2.852 30.120 1.00 85.50 191 LEU A O 1
ATOM 1564 N N . ASP A 1 192 ? -13.753 -2.755 29.726 1.00 84.00 192 ASP A N 1
ATOM 1565 C CA . ASP A 1 192 ? -13.382 -3.872 30.603 1.00 84.00 192 ASP A CA 1
ATOM 1566 C C . ASP A 1 192 ? -13.800 -3.600 32.050 1.00 84.00 192 ASP A C 1
ATOM 1568 O O . ASP A 1 192 ? -14.429 -4.441 32.692 1.00 84.00 192 ASP A O 1
ATOM 1572 N N . ILE A 1 193 ? -13.497 -2.403 32.564 1.00 83.00 193 ILE A N 1
ATOM 1573 C CA . ILE A 1 193 ? -13.882 -1.992 33.919 1.00 83.00 193 ILE A CA 1
ATOM 1574 C C . ILE A 1 193 ? -15.408 -1.997 34.067 1.00 83.00 193 ILE A C 1
ATOM 1576 O O . ILE A 1 193 ? -15.927 -2.512 35.059 1.00 83.00 193 ILE A O 1
ATOM 1580 N N . HIS A 1 194 ? -16.144 -1.478 33.081 1.00 78.88 194 HIS A N 1
ATOM 1581 C CA . HIS A 1 194 ? -17.609 -1.494 33.095 1.00 78.88 194 HIS A CA 1
ATOM 1582 C C . HIS A 1 194 ? -18.184 -2.916 33.057 1.00 78.88 194 HIS A C 1
ATOM 1584 O O . HIS A 1 194 ? -19.095 -3.223 33.832 1.00 78.88 194 HIS A O 1
ATOM 1590 N N . LEU A 1 195 ? -17.616 -3.813 32.246 1.00 77.44 195 LEU A N 1
ATOM 1591 C CA . LEU A 1 195 ? -17.986 -5.231 32.231 1.00 77.44 195 LEU A CA 1
ATOM 1592 C C . LEU A 1 195 ? -17.756 -5.879 33.592 1.00 77.44 195 LEU A C 1
ATOM 1594 O O . LEU A 1 195 ? -18.662 -6.519 34.124 1.00 77.44 195 LEU A O 1
ATOM 1598 N N . LEU A 1 196 ? -16.581 -5.690 34.188 1.00 69.88 196 LEU A N 1
ATOM 1599 C CA . LEU A 1 196 ? -16.236 -6.253 35.495 1.00 69.88 196 LEU A CA 1
ATOM 1600 C C . LEU A 1 196 ? -17.138 -5.711 36.614 1.00 69.88 196 LEU A C 1
ATOM 1602 O O . LEU A 1 196 ? -17.604 -6.475 37.460 1.00 69.88 196 LEU A O 1
ATOM 1606 N N . ASN A 1 197 ? -17.453 -4.417 36.591 1.00 69.31 197 ASN A N 1
ATOM 1607 C CA . ASN A 1 197 ? -18.345 -3.800 37.573 1.00 69.31 197 ASN A CA 1
ATOM 1608 C C . ASN A 1 197 ? -19.801 -4.252 37.403 1.00 69.31 197 ASN A C 1
ATOM 1610 O O . ASN A 1 197 ? -20.484 -4.480 38.403 1.00 69.31 197 ASN A O 1
ATOM 1614 N N . SER A 1 198 ? -20.267 -4.466 36.166 1.00 60.69 198 SER A N 1
ATOM 1615 C CA . SER A 1 198 ? -21.579 -5.081 35.913 1.00 60.69 198 SER A CA 1
ATOM 1616 C C . SER A 1 198 ? -21.653 -6.513 36.465 1.00 60.69 198 SER A C 1
ATOM 1618 O O . SER A 1 198 ? -22.688 -6.925 36.983 1.00 60.69 198 SER A O 1
ATOM 1620 N N . GLN A 1 199 ? -20.536 -7.253 36.454 1.00 55.75 199 GLN A N 1
ATOM 1621 C CA . GLN A 1 199 ? -20.459 -8.604 37.014 1.00 55.75 199 GLN A CA 1
ATOM 1622 C C . GLN A 1 199 ? -20.496 -8.617 38.545 1.00 55.75 199 GLN A C 1
ATOM 1624 O O . GLN A 1 199 ? -21.053 -9.552 39.112 1.00 55.75 199 GLN A O 1
ATOM 1629 N N . ASN A 1 200 ? -19.940 -7.610 39.225 1.00 52.50 200 ASN A N 1
ATOM 1630 C CA . ASN A 1 200 ? -19.975 -7.536 40.691 1.00 52.50 200 ASN A CA 1
ATOM 1631 C C . ASN A 1 200 ? -21.387 -7.295 41.249 1.00 52.50 200 ASN A C 1
ATOM 1633 O O . ASN A 1 200 ? -21.643 -7.682 42.381 1.00 52.50 200 ASN A O 1
ATOM 1637 N N . ARG A 1 201 ? -22.326 -6.753 40.457 1.00 50.09 201 ARG A N 1
ATOM 1638 C CA . ARG A 1 201 ? -23.753 -6.711 40.841 1.00 50.09 201 ARG A CA 1
ATOM 1639 C C . ARG A 1 201 ? -24.467 -8.065 40.728 1.00 50.09 201 ARG A C 1
ATOM 1641 O O . ARG A 1 201 ? -25.539 -8.215 41.292 1.00 50.09 201 ARG A O 1
ATOM 1648 N N . ILE A 1 202 ? -23.892 -9.033 40.008 1.00 49.66 202 ILE A N 1
ATOM 1649 C CA . ILE A 1 202 ? -24.495 -10.352 39.713 1.00 49.66 202 ILE A CA 1
ATOM 1650 C C . ILE A 1 202 ? -23.753 -11.484 40.468 1.00 49.66 202 ILE A C 1
ATOM 1652 O O . ILE A 1 202 ? -24.145 -12.650 40.446 1.00 49.66 202 ILE A O 1
ATOM 1656 N N . ARG A 1 203 ? -22.652 -11.164 41.160 1.00 47.75 203 ARG A N 1
ATOM 1657 C CA . ARG A 1 203 ? -21.813 -12.111 41.906 1.00 47.75 203 ARG A CA 1
ATOM 1658 C C . ARG A 1 203 ? -22.340 -12.368 43.308 1.00 47.75 203 ARG A C 1
ATOM 1660 O O . ARG A 1 203 ? -21.766 -11.868 44.265 1.00 47.75 203 ARG A O 1
ATOM 1667 N N . ASP A 1 204 ? -23.315 -13.262 43.392 1.00 45.91 204 ASP A N 1
ATOM 1668 C CA . ASP A 1 204 ? -23.402 -14.149 44.551 1.00 45.91 204 ASP A CA 1
ATOM 1669 C C . ASP A 1 204 ? -22.847 -15.565 44.290 1.00 45.91 204 ASP A C 1
ATOM 1671 O O . ASP A 1 204 ? -22.473 -16.192 45.268 1.00 45.91 204 ASP A O 1
ATOM 1675 N N . PHE A 1 205 ? -22.662 -16.088 43.052 1.00 47.16 205 PHE A N 1
ATOM 1676 C CA . PHE A 1 205 ? -22.256 -17.520 42.946 1.00 47.16 205 PHE A CA 1
ATOM 1677 C C . PHE A 1 205 ? -21.168 -18.018 41.954 1.00 47.16 205 PHE A C 1
ATOM 1679 O O . PHE A 1 205 ? -20.447 -18.926 42.348 1.00 47.16 205 PHE A O 1
ATOM 1686 N N . ASP A 1 206 ? -20.904 -17.472 40.751 1.00 53.94 206 ASP A N 1
ATOM 1687 C CA . ASP A 1 206 ? -20.168 -18.295 39.735 1.00 53.94 206 ASP A CA 1
ATOM 1688 C C . ASP A 1 206 ? -18.820 -17.801 39.171 1.00 53.94 206 ASP A C 1
ATOM 1690 O O . ASP A 1 206 ? -18.235 -18.395 38.258 1.00 53.94 206 ASP A O 1
ATOM 1694 N N . ASN A 1 207 ? -18.252 -16.710 39.674 1.00 50.72 207 ASN A N 1
ATOM 1695 C CA . ASN A 1 207 ? -17.221 -16.016 38.894 1.00 50.72 207 ASN A CA 1
ATOM 1696 C C . ASN A 1 207 ? -15.766 -16.503 39.026 1.00 50.72 207 ASN A C 1
ATOM 1698 O O . ASN A 1 207 ? -14.891 -16.032 38.294 1.00 50.72 207 ASN A O 1
ATOM 1702 N N . ILE A 1 208 ? -15.483 -17.475 39.890 1.00 55.56 208 ILE A N 1
ATOM 1703 C CA . ILE A 1 208 ? -14.116 -18.001 40.050 1.00 55.56 208 ILE A CA 1
ATOM 1704 C C . ILE A 1 208 ? -13.758 -18.993 38.924 1.00 55.56 208 ILE A C 1
ATOM 1706 O O . ILE A 1 208 ? -12.593 -19.090 38.530 1.00 55.56 208 ILE A O 1
ATOM 1710 N N . ALA A 1 209 ? -14.744 -19.676 38.335 1.00 56.91 209 ALA A N 1
ATOM 1711 C CA . ALA A 1 209 ? -14.522 -20.595 37.215 1.00 56.91 209 ALA A CA 1
ATOM 1712 C C . ALA A 1 209 ? -14.285 -19.863 35.875 1.00 56.91 209 ALA A C 1
ATOM 1714 O O . ALA A 1 209 ? -13.501 -20.325 35.043 1.00 56.91 209 ALA A O 1
ATOM 1715 N N . PHE A 1 210 ? -14.902 -18.690 35.693 1.00 56.59 210 PHE A N 1
ATOM 1716 C CA . PHE A 1 210 ? -14.902 -17.918 34.443 1.00 56.59 210 PHE A CA 1
ATOM 1717 C C . PHE A 1 210 ? -13.512 -17.380 34.052 1.00 56.59 210 PHE A C 1
ATOM 1719 O O . PHE A 1 210 ? -13.032 -17.627 32.944 1.00 56.59 210 PHE A O 1
ATOM 1726 N N . PHE A 1 211 ? -12.794 -16.730 34.975 1.00 55.12 211 PHE A N 1
ATOM 1727 C CA . PHE A 1 211 ? -11.465 -16.173 34.664 1.00 55.12 211 PHE A CA 1
ATOM 1728 C C . PHE A 1 211 ? -10.382 -17.229 34.459 1.00 55.12 211 PHE A C 1
ATOM 1730 O O . PHE A 1 211 ? -9.384 -16.981 33.780 1.00 55.12 211 PHE A O 1
ATOM 1737 N N . ARG A 1 212 ? -10.578 -18.432 35.007 1.00 54.88 212 ARG A N 1
ATOM 1738 C CA . ARG A 1 212 ? -9.627 -19.535 34.854 1.00 54.88 212 ARG A CA 1
ATOM 1739 C C . ARG A 1 212 ? -9.647 -20.123 33.433 1.00 54.88 212 ARG A C 1
ATOM 1741 O O . ARG A 1 212 ? -8.661 -20.734 33.034 1.00 54.88 212 ARG A O 1
ATOM 1748 N N . LYS A 1 213 ? -10.726 -19.909 32.665 1.00 56.09 213 LYS A N 1
ATOM 1749 C CA . LYS A 1 213 ? -10.878 -20.393 31.281 1.00 56.09 213 LYS A CA 1
ATOM 1750 C C . LYS A 1 213 ? -10.283 -19.431 30.246 1.00 56.09 213 LYS A C 1
ATOM 1752 O O . LYS A 1 213 ? -9.578 -19.872 29.344 1.00 56.09 213 LYS A O 1
ATOM 1757 N N . ILE A 1 214 ? -10.482 -18.124 30.423 1.00 55.88 214 ILE A N 1
ATOM 1758 C CA . ILE A 1 214 ? -9.967 -17.101 29.493 1.00 55.88 214 ILE A CA 1
ATOM 1759 C C . ILE A 1 214 ? -8.436 -16.990 29.585 1.00 55.88 214 ILE A C 1
ATOM 1761 O O . ILE A 1 214 ? -7.760 -16.895 28.568 1.00 55.88 214 ILE A O 1
ATOM 1765 N N . ARG A 1 215 ? -7.861 -17.122 30.788 1.00 47.84 215 ARG A N 1
ATOM 1766 C CA . ARG A 1 215 ? -6.401 -17.056 30.991 1.00 47.84 215 ARG A CA 1
ATOM 1767 C C . ARG A 1 215 ? -5.625 -18.275 30.473 1.00 47.84 215 ARG A C 1
ATOM 1769 O O . ARG A 1 215 ? -4.407 -18.229 30.440 1.00 47.84 215 ARG A O 1
ATOM 1776 N N . ARG A 1 216 ? -6.304 -19.376 30.134 1.00 45.59 216 ARG A N 1
ATOM 1777 C CA . ARG A 1 216 ? -5.671 -20.609 29.625 1.00 45.59 216 ARG A CA 1
ATOM 1778 C C . ARG A 1 216 ? -5.683 -20.723 28.098 1.00 45.59 216 ARG A C 1
ATOM 1780 O O . ARG A 1 216 ? -5.142 -21.693 27.586 1.00 45.59 216 ARG A O 1
ATOM 1787 N N . SER A 1 217 ? -6.312 -19.780 27.393 1.00 46.50 217 SER A N 1
ATOM 1788 C CA . SER A 1 217 ? -6.431 -19.803 25.924 1.00 46.50 217 SER A CA 1
ATOM 1789 C C . SER A 1 217 ? -5.488 -18.816 25.219 1.00 46.50 217 SER A C 1
ATOM 1791 O O . SER A 1 217 ? -5.641 -18.588 24.022 1.00 46.50 217 SER A O 1
ATOM 1793 N N . TYR A 1 218 ? -4.530 -18.250 25.958 1.00 42.62 218 TYR A N 1
ATOM 1794 C CA . TYR A 1 218 ? -3.437 -17.413 25.464 1.00 42.62 218 TYR A CA 1
ATOM 1795 C C . TYR A 1 218 ? -2.117 -17.905 26.046 1.00 42.62 218 TYR A C 1
ATOM 1797 O O . TYR A 1 218 ? -2.105 -18.196 27.266 1.00 42.62 218 TYR A O 1
#